Protein 6MU9 (pdb70)

Sequence (263 aa):
TKSDRREFAKKLEDDKYDANLLGVFALLDDTGTNKTVTYHPDERFAYASTHKALAVGALLQQQKSIEEDLNERIFYTRDDLVNYNPITEKKHVVDTGMTLRRELADASLRYSDNTAGNLILQQQLDGPDGFKEALEKKIGDNVTLPERRFEPDLNEEVNPGEETHHDTSTPRALAASLQKYVLGQQALPPEDKRALLTDWMKRNTTGDALLIRAGVPKSWEVADKTGAGSSYATRNDIAILWPPNGDPIVLAILSNRTEKKDDAEYNDKLIAEEAAKKQAVKTLKITR

Nearest PDB structures (foldseek):
  6mu9-assembly1_A  TM=1.004E+00  e=1.857E-54  Priestia megaterium DSM 319
  4blm-assembly2_B  TM=9.978E-01  e=1.539E-44  Bacillus licheniformis
  5ghx-assembly1_A  TM=9.945E-01  e=3.917E-44  Bacillus licheniformis
  6w34-assembly1_A  TM=9.921E-01  e=8.736E-41  Bacillus cereus ATCC 14579
  6nj1-assembly1_A-2  TM=9.882E-01  e=1.621E-39  Clostridium kluyveri DSM 555

InterPro domains:
  IPR000871 Beta-lactamase, class-A [PR00118] (52-76)
  IPR000871 Beta-lactamase, class-A [PR00118] (83-100)
  IPR000871 Beta-lactamase, class-A [PR00118] (123-148)
  IPR000871 Beta-lactamase, class-A [PR00118] (159-183)
  IPR000871 Beta-lactamase, class-A [PR00118] (185-210)
  IPR000871 Beta-lactamase, class-A [PR00118] (221-236)
  IPR000871 Beta-lactamase, class-A [PR00118] (238-253)
  IPR000871 Beta-lactamase, class-A [PTHR35333] (30-307)
  IPR012338 Beta-lactamase/transpeptidase-like [G3DSA:3.40.710.10] (32-308)
  IPR012338 Beta-lactamase/transpeptidase-like [SSF56601] (51-305)
  IPR023650 Beta-lactamase, class-A active site [PS00146] (85-100)
  IPR045155 Beta-lactamase class A, catalytic domain [PF13354] (51-304)
  IPR058139 Beta-lactamase BlaC, bacilli [NF012167] (52-306)

Organism: Priestia megaterium (strain DSM 319 / IMG 1521) (NCBI:txid592022)

Secondary structure (DSSP, 8-state):
-HHHHHHHHHHHHHT-EEEEEEEETTT--EEEESTT--EE-GGGHHHHHHHHHHHHS-TGGGGPEEP--GGG--S--TTGGGGTTT-EEHHHHHHHHHHH--HHHHHHHHHHTTHHHHHHHHHHHTT--S------TTGGG---TT--TTEE-HHHHHHHHHHHHTSSSS-HHHHHHHHHHHHT-SS-TTTHHHHS-TTSEEEEEEEEETTTEEEEEEEEE-TTS--EEEEEEEE-SSTT----HHHHHHHHHHHHHHHHHH-

CATH classification: 3.40.710.10

Radius of gyration: 17.35 Å; Cα contacts (8 Å, |Δi|>4): 587; chains: 1; bounding box: 32×45×52 Å

Solvent-accessible surface area: 11479 Å² total; per-residue (Å²): 125,155,23,51,120,52,0,35,106,19,24,118,134,32,99,18,42,0,0,0,15,1,15,4,38,46,64,106,98,63,5,44,21,68,22,90,64,80,3,7,2,0,10,0,1,2,0,0,2,0,0,0,1,0,69,98,50,53,43,135,67,0,81,86,101,19,154,13,77,146,143,49,46,46,98,110,25,38,43,0,79,150,58,18,115,71,2,2,19,0,89,74,0,0,33,2,1,0,43,68,17,0,12,0,0,2,11,10,2,2,90,52,1,116,9,10,106,15,1,66,90,7,0,84,157,28,46,7,121,49,2,50,5,86,97,78,7,53,91,1,21,82,15,57,109,80,72,63,16,0,2,0,8,0,97,10,0,1,35,0,0,48,64,0,4,52,22,160,24,5,70,136,85,28,46,58,34,0,19,56,10,0,68,114,10,67,47,0,100,47,1,0,56,63,12,12,60,214,71,40,93,9,0,0,0,5,2,42,20,29,30,2,3,25,0,0,0,0,0,0,51,20,94,159,45,71,32,3,1,1,0,0,0,2,30,72,121,115,94,114,28,146,90,70,40,142,6,0,12,53,0,0,121,24,1,30,111,20,4,144,132,78,147

Foldseek 3Di:
DVLQVVLVVLCVVFQWDKWKWKAFPVPRDIDTHQQFDKDQCFLLCLLLLLLLLQLVDPPVQQQDFDADAPVLADDFAVPPVVCNVPTDGNLRLSLCCFQPVGQSSSQVSCVSLVHQVSSVVSLVVLPQPFAAEDDGPPVSQQDPPPRRYNIGGFNRSLVSSCCQQPNDSHPPVSSVSSQVSQQNHNPDCLALVLQDDVQKGKRKGWRAGFQQKTWMWIWIGHPPGGIMTMIMIMGHDHRHDHHDRNSRSNSSNSRVVVVVVVD

B-factor: mean 9.01, std 6.74, range [2.61, 54.97]

Structure (mmCIF, N/CA/C/O backbone):
data_6MU9
#
_entry.id   6MU9
#
_cell.length_a   35.307
_cell.length_b   42.094
_cell.length_c   48.542
_cell.angle_alpha   97.730
_cell.angle_beta   105.520
_cell.angle_gamma   113.340
#
_symmetry.space_group_name_H-M   'P 1'
#
loop_
_entity.id
_entity.type
_entity.pdbx_description
1 polymer Beta-lactamase
2 non-polymer 'SULFATE ION'
3 water water
#
loop_
_atom_site.group_PDB
_atom_site.id
_atom_site.type_symbol
_atom_site.label_atom_id
_atom_site.label_alt_id
_atom_site.label_comp_id
_atom_site.label_asym_id
_atom_site.label_entity_id
_atom_site.label_seq_id
_atom_site.pdbx_PDB_ins_code
_atom_site.Cartn_x
_atom_site.Cartn_y
_atom_site.Cartn_z
_atom_site.occupancy
_atom_site.B_iso_or_equiv
_atom_site.auth_seq_id
_atom_site.auth_comp_id
_atom_site.auth_asym_id
_atom_site.auth_atom_id
_atom_site.pdbx_PDB_model_num
ATOM 1 N N . THR A 1 13 ? 8.085 -15.210 22.183 1.00 13.56 47 THR A N 1
ATOM 2 C CA . THR A 1 13 ? 7.400 -14.420 23.233 1.00 12.95 47 THR A CA 1
ATOM 3 C C . THR A 1 13 ? 5.900 -14.745 23.319 1.00 11.90 47 THR A C 1
ATOM 4 O O . THR A 1 13 ? 5.365 -15.462 22.484 1.00 12.44 47 THR A O 1
ATOM 8 N N . LYS A 1 14 ? 5.227 -14.199 24.329 1.00 12.00 48 LYS A N 1
ATOM 9 C CA . LYS A 1 14 ? 3.780 -14.373 24.443 1.00 11.60 48 LYS A CA 1
ATOM 10 C C . LYS A 1 14 ? 3.035 -13.750 23.254 1.00 8.95 48 LYS A C 1
ATOM 11 O O . LYS A 1 14 ? 2.077 -14.344 22.749 1.00 10.24 48 LYS A O 1
ATOM 17 N N . SER A 1 15 ? 3.492 -12.600 22.772 1.00 8.41 49 SER A N 1
ATOM 18 C CA . SER A 1 15 ? 2.862 -12.031 21.584 1.00 7.51 49 SER A CA 1
ATOM 19 C C . SER A 1 15 ? 3.093 -12.932 20.363 1.00 6.69 49 SER A C 1
ATOM 20 O O . SER A 1 15 ? 2.165 -13.124 19.542 1.00 6.96 49 SER A O 1
ATOM 23 N N . ASP A 1 16 ? 4.283 -13.495 20.253 1.00 7.08 50 ASP A N 1
ATOM 24 C CA . ASP A 1 16 ? 4.529 -14.409 19.169 1.00 6.84 50 ASP A CA 1
ATOM 25 C C . ASP A 1 16 ? 3.544 -15.583 19.202 1.00 7.16 50 ASP A C 1
ATOM 26 O O . ASP A 1 16 ? 3.044 -16.019 18.173 1.00 7.28 50 ASP A O 1
ATOM 31 N N . ARG A 1 17 ? 3.318 -16.132 20.386 1.00 8.07 51 ARG A N 1
ATOM 32 C CA A ARG A 1 17 ? 2.392 -17.245 20.521 0.60 8.52 51 ARG A CA 1
ATOM 33 C CA B ARG A 1 17 ? 2.375 -17.249 20.536 0.40 8.49 51 ARG A CA 1
ATOM 34 C C . ARG A 1 17 ? 0.981 -16.879 20.044 1.00 7.72 51 ARG A C 1
ATOM 35 O O . ARG A 1 17 ? 0.294 -17.690 19.423 1.00 7.71 51 ARG A O 1
ATOM 50 N N . GLU A 1 18 ? 0.557 -15.644 20.309 1.00 7.41 52 GLU A N 1
ATOM 51 C CA . GLU A 1 18 ? -0.764 -15.232 19.853 1.00 7.45 52 GLU A CA 1
ATOM 52 C C . GLU A 1 18 ? -0.839 -15.131 18.326 1.00 6.71 52 GLU A C 1
ATOM 53 O O . GLU A 1 18 ? -1.827 -15.562 17.709 1.00 7.24 52 GLU A O 1
ATOM 59 N N . PHE A 1 19 ? 0.183 -14.556 17.689 1.00 6.26 53 PHE A N 1
ATOM 60 C CA . PHE A 1 19 ? 0.194 -14.524 16.227 1.00 5.65 53 PHE A CA 1
ATOM 61 C C . PHE A 1 19 ? 0.278 -15.930 15.639 1.00 5.85 53 PHE A C 1
ATOM 62 O O . PHE A 1 19 ? -0.376 -16.219 14.631 1.00 5.86 53 PHE A O 1
ATOM 70 N N . ALA A 1 20 ? 1.060 -16.810 16.264 1.00 6.20 54 ALA A N 1
ATOM 71 C CA . ALA A 1 20 ? 1.147 -18.183 15.772 1.00 6.53 54 ALA A CA 1
ATOM 72 C C . ALA A 1 20 ? -0.205 -18.889 15.850 1.00 6.34 54 ALA A C 1
ATOM 73 O O . ALA A 1 20 ? -0.545 -19.688 14.975 1.00 6.86 54 ALA A O 1
ATOM 75 N N . LYS A 1 21 ? -0.992 -18.596 16.882 1.00 6.66 55 LYS A N 1
ATOM 76 C CA A LYS A 1 21 ? -2.332 -19.182 16.971 0.60 7.27 55 LYS A CA 1
ATOM 77 C CA B LYS A 1 21 ? -2.336 -19.168 16.982 0.40 7.38 55 LYS A CA 1
ATOM 78 C C . LYS A 1 21 ? -3.213 -18.715 15.804 1.00 6.59 55 LYS A C 1
ATOM 79 O O . LYS A 1 21 ? -4.031 -19.497 15.293 1.00 7.34 55 LYS A O 1
ATOM 90 N N . LEU A 1 22 ? -3.063 -17.466 15.369 1.00 6.13 56 LEU A N 1
ATOM 91 C CA . LEU A 1 22 ? -3.819 -16.979 14.221 1.00 6.20 56 LEU A CA 1
ATOM 92 C C . LEU A 1 22 ? -3.358 -17.667 12.938 1.00 5.83 56 LEU A C 1
ATOM 93 O O . LEU A 1 22 ? -4.178 -18.018 12.092 1.00 6.52 56 LEU A O 1
ATOM 98 N N . GLU A 1 23 ? -2.051 -17.869 12.793 1.00 5.75 57 GLU A N 1
ATOM 99 C CA . GLU A 1 23 ? -1.520 -18.619 11.657 1.00 5.86 57 GLU A CA 1
ATOM 100 C C . GLU A 1 23 ? -2.146 -20.010 11.595 1.00 6.06 57 GLU A C 1
ATOM 101 O O . GLU A 1 23 ? -2.545 -20.490 10.535 1.00 6.68 57 GLU A O 1
ATOM 107 N N . ASP A 1 24 ? -2.218 -20.678 12.739 1.00 6.76 58 ASP A N 1
ATOM 108 C CA A ASP A 1 24 ? -2.798 -22.017 12.795 0.60 7.42 58 ASP A CA 1
ATOM 109 C CA B ASP A 1 24 ? -2.795 -22.012 12.790 0.40 7.46 58 ASP A CA 1
ATOM 110 C C . ASP A 1 24 ? -4.289 -21.965 12.456 1.00 7.37 58 ASP A C 1
ATOM 111 O O . ASP A 1 24 ? -4.803 -22.785 11.668 1.00 8.99 58 ASP A O 1
ATOM 120 N N . LYS A 1 25 ? -5.000 -21.006 13.035 1.00 7.30 59 LYS A N 1
ATOM 121 C CA . LYS A 1 25 ? -6.446 -20.888 12.848 1.00 8.09 59 LYS A CA 1
ATOM 122 C C . LYS A 1 25 ? -6.815 -20.727 11.376 1.00 7.06 59 LYS A C 1
ATOM 123 O O . LYS A 1 25 ? -7.792 -21.316 10.898 1.00 8.43 59 LYS A O 1
ATOM 129 N N . TYR A 1 26 ? -6.044 -19.915 10.662 1.00 6.38 60 TYR A N 1
ATOM 130 C CA . TYR A 1 26 ? -6.336 -19.568 9.271 1.00 6.19 60 TYR A CA 1
ATOM 131 C C . TYR A 1 26 ? -5.444 -20.309 8.271 1.00 5.95 60 TYR A C 1
ATOM 132 O O . TYR A 1 26 ? -5.487 -20.039 7.067 1.00 6.59 60 TYR A O 1
ATOM 141 N N . ASP A 1 27 ? -4.659 -21.273 8.747 1.00 5.91 61 ASP A N 1
ATOM 142 C CA . ASP A 1 27 ? -3.755 -22.017 7.870 1.00 5.67 61 ASP A CA 1
ATOM 143 C C . ASP A 1 27 ? -2.946 -21.069 6.970 1.00 5.34 61 ASP A C 1
ATOM 144 O O . ASP A 1 27 ? -2.906 -21.228 5.745 1.00 5.37 61 ASP A O 1
ATOM 149 N N . ALA A 1 28 ? -2.274 -20.110 7.611 1.00 5.19 62 ALA A N 1
ATOM 150 C CA . ALA A 1 28 ? -1.618 -19.037 6.870 1.00 5.25 62 ALA A CA 1
ATOM 151 C C . ALA A 1 28 ? -0.337 -18.620 7.588 1.00 5.27 62 ALA A C 1
ATOM 152 O O . ALA A 1 28 ? -0.059 -19.039 8.696 1.00 7.25 62 ALA A O 1
ATOM 154 N N . ASN A 1 29 ? 0.401 -17.755 6.919 1.00 5.43 63 ASN A N 1
ATOM 155 C CA . ASN A 1 29 ? 1.690 -17.233 7.368 1.00 5.13 63 ASN A CA 1
ATOM 156 C C . ASN A 1 29 ? 1.551 -15.712 7.464 1.00 4.89 63 ASN A C 1
ATOM 157 O O . ASN A 1 29 ? 1.097 -15.080 6.520 1.00 5.29 63 ASN A O 1
ATOM 162 N N . LEU A 1 30 ? 1.939 -15.156 8.611 1.00 4.77 64 LEU A N 1
ATOM 163 C CA A LEU A 1 30 ? 1.745 -13.740 8.924 0.70 4.50 64 LEU A CA 1
ATOM 164 C CA B LEU A 1 30 ? 1.741 -13.759 8.926 0.30 4.62 64 LEU A CA 1
ATOM 165 C C . LEU A 1 30 ? 3.054 -12.990 9.055 1.00 3.97 64 LEU A C 1
ATOM 166 O O . LEU A 1 30 ? 4.041 -13.516 9.565 1.00 5.15 64 LEU A O 1
ATOM 175 N N . GLY A 1 31 ? 3.022 -11.716 8.650 1.00 3.80 65 GLY A N 1
ATOM 176 C CA . GLY A 1 31 ? 4.093 -10.766 8.931 1.00 3.96 65 GLY A CA 1
ATOM 177 C C . GLY A 1 31 ? 3.474 -9.508 9.488 1.00 3.74 65 GLY A C 1
ATOM 178 O O . GLY A 1 31 ? 2.552 -8.956 8.895 1.00 4.78 65 GLY A O 1
ATOM 179 N N . VAL A 1 32 ? 3.960 -9.054 10.641 1.00 3.70 66 VAL A N 1
ATOM 180 C CA . VAL A 1 32 ? 3.374 -7.902 11.344 1.00 3.66 66 VAL A CA 1
ATOM 181 C C . VAL A 1 32 ? 4.472 -6.955 11.782 1.00 3.71 66 VAL A C 1
ATOM 182 O O . VAL A 1 32 ? 5.486 -7.369 12.368 1.00 4.12 66 VAL A O 1
ATOM 186 N N . PHE A 1 33 ? 4.225 -5.668 11.571 1.00 3.50 67 PHE A N 1
ATOM 187 C CA . PHE A 1 33 ? 5.040 -4.623 12.196 1.00 3.76 67 PHE A CA 1
ATOM 188 C C . PHE A 1 33 ? 4.102 -3.503 12.614 1.00 3.62 67 PHE A C 1
ATOM 189 O O . PHE A 1 33 ? 3.379 -2.968 11.782 1.00 4.30 67 PHE A O 1
ATOM 197 N N . ALA A 1 34 ? 4.139 -3.153 13.901 1.00 4.01 68 ALA A N 1
ATOM 198 C CA . ALA A 1 34 ? 3.372 -2.014 14.414 1.00 4.67 68 ALA A CA 1
ATOM 199 C C . ALA A 1 34 ? 4.328 -1.113 15.174 1.00 4.65 68 ALA A C 1
ATOM 200 O O . ALA A 1 34 ? 5.191 -1.607 15.910 1.00 5.30 68 ALA A O 1
ATOM 202 N N . LEU A 1 35 ? 4.117 0.191 15.061 1.00 5.29 69 LEU A N 1
ATOM 203 C CA A LEU A 1 35 ? 4.948 1.197 15.726 0.60 5.76 69 LEU A CA 1
ATOM 204 C CA B LEU A 1 35 ? 4.954 1.152 15.779 0.40 5.87 69 LEU A CA 1
ATOM 205 C C . LEU A 1 35 ? 4.063 2.267 16.331 1.00 6.16 69 LEU A C 1
ATOM 206 O O . LEU A 1 35 ? 3.228 2.852 15.627 1.00 6.80 69 LEU A O 1
ATOM 215 N N . ASP A 1 36 ? 4.272 2.546 17.604 1.00 6.71 70 ASP A N 1
ATOM 216 C CA A ASP A 1 36 ? 3.697 3.702 18.249 0.60 7.68 70 ASP A CA 1
ATOM 217 C CA B ASP A 1 36 ? 3.704 3.703 18.229 0.40 7.61 70 ASP A CA 1
ATOM 218 C C . ASP A 1 36 ? 4.612 4.879 17.949 1.00 7.70 70 ASP A C 1
ATOM 219 O O . ASP A 1 36 ? 5.760 4.907 18.418 1.00 9.39 70 ASP A O 1
ATOM 228 N N . THR A 1 37 ? 4.119 5.861 17.210 1.00 7.78 71 THR A N 1
ATOM 229 C CA . THR A 1 37 ? 5.011 6.936 16.805 1.00 9.28 71 THR A CA 1
ATOM 230 C C . THR A 1 37 ? 5.335 7.917 17.896 1.00 11.10 71 THR A C 1
ATOM 231 O O . THR A 1 37 ? 6.256 8.731 17.753 1.00 15.24 71 THR A O 1
ATOM 235 N N . GLY A 1 38 ? 4.600 7.858 18.996 1.00 11.67 72 GLY A N 1
ATOM 236 C CA . GLY A 1 38 ? 4.930 8.676 20.156 1.00 14.36 72 GLY A CA 1
ATOM 237 C C . GLY A 1 38 ? 6.126 8.166 20.949 1.00 14.39 72 GLY A C 1
ATOM 238 O O . GLY A 1 38 ? 6.893 8.950 21.491 1.00 21.05 72 GLY A O 1
ATOM 239 N N . THR A 1 39 ? 6.286 6.851 21.017 1.00 13.17 73 THR A N 1
ATOM 240 C CA . THR A 1 39 ? 7.299 6.235 21.872 1.00 12.73 73 THR A CA 1
ATOM 241 C C . THR A 1 39 ? 8.371 5.436 21.145 1.00 10.77 73 THR A C 1
ATOM 242 O O . THR A 1 39 ? 9.379 5.048 21.745 1.00 12.86 73 THR A O 1
ATOM 246 N N . ASN A 1 40 ? 8.110 5.128 19.877 1.00 9.77 74 ASN A N 1
ATOM 247 C CA . ASN A 1 40 ? 8.930 4.232 19.068 1.00 9.70 74 ASN A CA 1
ATOM 248 C C . ASN A 1 40 ? 8.929 2.781 19.509 1.00 8.44 74 ASN A C 1
ATOM 249 O O . ASN A 1 40 ? 9.662 1.965 18.940 1.00 9.71 74 ASN A O 1
ATOM 254 N N . LYS A 1 41 ? 8.024 2.431 20.430 1.00 7.44 75 LYS A N 1
ATOM 255 C CA . LYS A 1 41 ? 7.834 1.037 20.784 1.00 7.02 75 LYS A CA 1
ATOM 256 C C . LYS A 1 41 ? 7.104 0.305 19.651 1.00 6.07 75 LYS A C 1
ATOM 257 O O . LYS A 1 41 ? 6.309 0.891 18.913 1.00 6.72 75 LYS A O 1
ATOM 263 N N . THR A 1 42 ? 7.376 -0.989 19.541 1.00 5.78 76 THR A N 1
ATOM 264 C CA . THR A 1 42 ? 6.881 -1.777 18.428 1.00 5.55 76 THR A CA 1
ATOM 265 C C . THR A 1 42 ? 6.217 -3.069 18.883 1.00 5.05 76 THR A C 1
ATOM 266 O O . THR A 1 42 ? 6.374 -3.515 20.035 1.00 5.53 76 THR A O 1
ATOM 270 N N . VAL A 1 43 ? 5.537 -3.703 17.931 1.00 4.79 77 VAL A N 1
ATOM 271 C CA . VAL A 1 43 ? 5.163 -5.114 17.979 1.00 4.93 77 VAL A CA 1
ATOM 272 C C . VAL A 1 43 ? 5.642 -5.709 16.660 1.00 4.77 77 VAL A C 1
ATOM 273 O O . VAL A 1 43 ? 5.373 -5.119 15.602 1.00 5.54 77 VAL A O 1
ATOM 277 N N . THR A 1 44 ? 6.318 -6.863 16.712 1.00 4.77 78 THR A N 1
ATOM 278 C CA . THR A 1 44 ? 6.801 -7.478 15.481 1.00 4.81 78 THR A CA 1
ATOM 279 C C . THR A 1 44 ? 6.463 -8.948 15.453 1.00 4.87 78 THR A C 1
ATOM 280 O O . THR A 1 44 ? 6.394 -9.611 16.500 1.00 5.46 78 THR A O 1
ATOM 284 N N . TYR A 1 45 ? 6.321 -9.474 14.241 1.00 4.46 79 TYR A N 1
ATOM 285 C CA . TYR A 1 45 ? 6.147 -10.916 14.030 1.00 4.50 79 TYR A CA 1
ATOM 286 C C . TYR A 1 45 ? 6.600 -11.177 12.599 1.00 4.25 79 TYR A C 1
ATOM 287 O O . TYR A 1 45 ? 5.993 -10.654 11.660 1.00 4.39 79 TYR A O 1
ATOM 296 N N . HIS A 1 46 ? 7.689 -11.914 12.429 1.00 4.49 80 HIS A N 1
ATOM 297 C CA . HIS A 1 46 ? 8.304 -12.050 11.096 1.00 4.58 80 HIS A CA 1
ATOM 298 C C . HIS A 1 46 ? 8.478 -10.688 10.396 1.00 4.45 80 HIS A C 1
ATOM 299 O O . HIS A 1 46 ? 8.167 -10.534 9.221 1.00 4.58 80 HIS A O 1
ATOM 306 N N . PRO A 1 47 ? 9.010 -9.687 11.112 1.00 4.40 81 PRO A N 1
ATOM 307 C CA . PRO A 1 47 ? 9.000 -8.317 10.556 1.00 4.32 81 PRO A CA 1
ATOM 308 C C . PRO A 1 47 ? 9.931 -8.089 9.375 1.00 4.15 81 PRO A C 1
ATOM 309 O O . PRO A 1 47 ? 9.757 -7.106 8.651 1.00 4.30 81 PRO A O 1
ATOM 313 N N . ASP A 1 48 ? 10.940 -8.957 9.229 1.00 4.43 82 ASP A N 1
ATOM 314 C CA . ASP A 1 48 ? 11.938 -8.817 8.166 1.00 4.68 82 ASP A CA 1
ATOM 315 C C . ASP A 1 48 ? 11.829 -9.917 7.128 1.00 4.63 82 ASP A C 1
ATOM 316 O O . ASP A 1 48 ? 12.708 -10.083 6.297 1.00 5.79 82 ASP A O 1
ATOM 321 N N . GLU A 1 49 ? 10.710 -10.646 7.153 1.00 4.31 83 GLU A N 1
ATOM 322 C CA . GLU A 1 49 ? 10.425 -11.642 6.134 1.00 4.32 83 GLU A CA 1
ATOM 323 C C . GLU A 1 49 ? 9.796 -10.955 4.918 1.00 3.92 83 GLU A C 1
ATOM 324 O O . GLU A 1 49 ? 8.918 -10.105 5.059 1.00 4.25 83 GLU A O 1
ATOM 330 N N . ARG A 1 50 ? 10.249 -11.361 3.726 1.00 3.89 84 ARG A N 1
ATOM 331 C CA . ARG A 1 50 ? 9.685 -10.812 2.500 1.00 3.89 84 ARG A CA 1
ATOM 332 C C . ARG A 1 50 ? 8.349 -11.472 2.139 1.00 3.70 84 ARG A C 1
ATOM 333 O O . ARG A 1 50 ? 8.198 -12.691 2.238 1.00 4.34 84 ARG A O 1
ATOM 341 N N . PHE A 1 51 ? 7.442 -10.632 1.672 1.00 3.29 85 PHE A N 1
ATOM 342 C CA . PHE A 1 51 ? 6.148 -11.012 1.120 1.00 3.39 85 PHE A CA 1
ATOM 343 C C . PHE A 1 51 ? 5.973 -10.246 -0.192 1.00 3.24 85 PHE A C 1
ATOM 344 O O . PHE A 1 51 ? 6.503 -9.144 -0.344 1.00 3.47 85 PHE A O 1
ATOM 352 N N . ALA A 1 52 ? 5.194 -10.805 -1.116 1.00 3.29 86 ALA A N 1
ATOM 353 C CA . ALA A 1 52 ? 4.731 -10.005 -2.249 1.00 3.35 86 ALA A CA 1
ATOM 354 C C . ALA A 1 52 ? 3.947 -8.817 -1.707 1.00 3.20 86 ALA A C 1
ATOM 355 O O . ALA A 1 52 ? 3.028 -8.991 -0.914 1.00 3.79 86 ALA A O 1
ATOM 357 N N . TYR A 1 53 ? 4.303 -7.591 -2.138 1.00 3.31 87 TYR A N 1
ATOM 358 C CA . TYR A 1 53 ? 3.588 -6.446 -1.611 1.00 3.38 87 TYR A CA 1
ATOM 359 C C . TYR A 1 53 ? 2.217 -6.250 -2.261 1.00 3.00 87 TYR A C 1
ATOM 360 O O . TYR A 1 53 ? 1.328 -5.617 -1.660 1.00 3.26 87 TYR A O 1
ATOM 369 N N . ALA A 1 54 ? 2.023 -6.785 -3.459 1.00 3.18 88 ALA A N 1
ATOM 370 C CA . ALA A 1 54 ? 0.768 -6.630 -4.168 1.00 3.22 88 ALA A CA 1
ATOM 371 C C . ALA A 1 54 ? 0.391 -5.150 -4.219 1.00 3.07 88 ALA A C 1
ATOM 372 O O . ALA A 1 54 ? 1.270 -4.294 -4.344 1.00 3.58 88 ALA A O 1
ATOM 374 N N . SER A 1 55 ? -0.895 -4.806 -4.095 1.00 2.99 89 SER A N 1
ATOM 375 C CA . SER A 1 55 ? -1.289 -3.421 -4.284 1.00 3.03 89 SER A CA 1
ATOM 376 C C . SER A 1 55 ? -0.923 -2.496 -3.131 1.00 2.90 89 SER A C 1
ATOM 377 O O . SER A 1 55 ? -1.150 -1.289 -3.262 1.00 3.26 89 SER A O 1
ATOM 380 N N . THR A 1 56 ? -0.322 -2.988 -2.043 1.00 3.01 90 THR A N 1
ATOM 381 C CA . THR A 1 56 ? 0.106 -2.043 -1.018 1.00 3.13 90 THR A CA 1
ATOM 382 C C . THR A 1 56 ? 1.097 -1.029 -1.571 1.00 2.97 90 THR A C 1
ATOM 383 O O . THR A 1 56 ? 1.173 0.098 -1.093 1.00 3.51 90 THR A O 1
ATOM 387 N N . HIS A 1 57 ? 1.868 -1.429 -2.595 1.00 2.97 91 HIS A N 1
ATOM 388 C CA . HIS A 1 57 ? 2.833 -0.506 -3.160 1.00 3.14 91 HIS A CA 1
ATOM 389 C C . HIS A 1 57 ? 2.165 0.728 -3.740 1.00 2.91 91 HIS A C 1
ATOM 390 O O . HIS A 1 57 ? 2.841 1.755 -3.902 1.00 3.22 91 HIS A O 1
ATOM 397 N N . LYS A 1 58 ? 0.881 0.653 -4.102 1.00 2.71 92 LYS A N 1
ATOM 398 C CA . LYS A 1 58 ? 0.249 1.765 -4.768 1.00 2.82 92 LYS A CA 1
ATOM 399 C C . LYS A 1 58 ? 0.306 3.033 -3.910 1.00 2.85 92 LYS A C 1
ATOM 400 O O . LYS A 1 58 ? 0.399 4.138 -4.446 1.00 3.19 92 LYS A O 1
ATOM 406 N N . ALA A 1 59 ? 0.215 2.885 -2.584 1.00 2.91 93 ALA A N 1
ATOM 407 C CA . ALA A 1 59 ? 0.299 4.031 -1.675 1.00 3.21 93 ALA A CA 1
ATOM 408 C C . ALA A 1 59 ? 1.661 4.702 -1.760 1.00 2.84 93 ALA A C 1
ATOM 409 O O . ALA A 1 59 ? 1.763 5.926 -1.789 1.00 3.36 93 ALA A O 1
ATOM 411 N N . LEU A 1 60 ? 2.716 3.880 -1.771 1.00 2.95 94 LEU A N 1
ATOM 412 C CA . LEU A 1 60 ? 4.070 4.410 -1.875 1.00 3.10 94 LEU A CA 1
ATOM 413 C C . LEU A 1 60 ? 4.317 5.048 -3.250 1.00 3.01 94 LEU A C 1
ATOM 414 O O . LEU A 1 60 ? 5.022 6.050 -3.343 1.00 3.51 94 LEU A O 1
ATOM 419 N N . ALA A 1 61 ? 3.739 4.465 -4.296 1.00 2.82 95 ALA A N 1
ATOM 420 C CA . ALA A 1 61 ? 3.898 5.023 -5.641 1.00 2.96 95 ALA A CA 1
A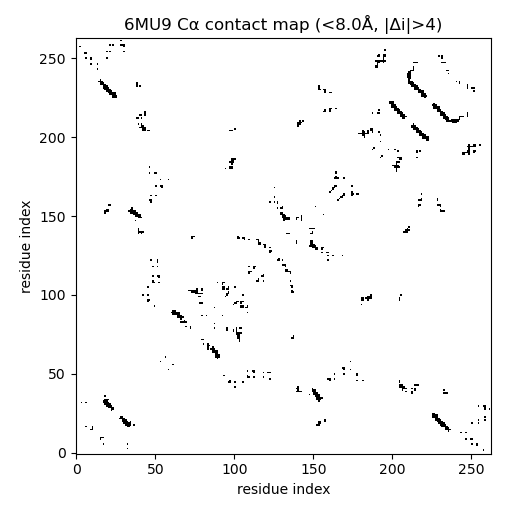TOM 421 C C . ALA A 1 61 ? 3.199 6.371 -5.757 1.00 2.83 95 ALA A C 1
ATOM 422 O O . ALA A 1 61 ? 3.730 7.277 -6.413 1.00 3.37 95 ALA A O 1
ATOM 424 N N . VAL A 1 62 ? 2.031 6.550 -5.134 1.00 2.91 96 VAL A N 1
ATOM 425 C CA . VAL A 1 62 ? 1.426 7.877 -5.112 1.00 3.04 96 VAL A CA 1
ATOM 426 C C . VAL A 1 62 ? 2.274 8.839 -4.279 1.00 3.12 96 VAL A C 1
ATOM 427 O O . VAL A 1 62 ? 2.434 10.007 -4.672 1.00 3.77 96 VAL A O 1
ATOM 431 N N . GLY A 1 63 ? 2.840 8.384 -3.167 1.00 3.26 97 GLY A N 1
ATOM 432 C CA . GLY A 1 63 ? 3.782 9.246 -2.445 1.00 3.52 97 GLY A CA 1
ATOM 433 C C . GLY A 1 63 ? 4.905 9.738 -3.351 1.00 3.47 97 GLY A C 1
ATOM 434 O O . GLY A 1 63 ? 5.235 10.924 -3.369 1.00 3.96 97 GLY A O 1
ATOM 435 N N . ALA A 1 64 ? 5.506 8.813 -4.109 1.00 3.54 98 ALA A N 1
ATOM 436 C CA . ALA A 1 64 ? 6.582 9.174 -5.028 1.00 3.95 98 ALA A CA 1
ATOM 437 C C . ALA A 1 64 ? 6.098 10.105 -6.137 1.00 3.80 98 ALA A C 1
ATOM 438 O O . ALA A 1 64 ? 6.800 11.041 -6.522 1.00 4.74 98 ALA A O 1
ATOM 440 N N . LEU A 1 65 ? 4.884 9.873 -6.653 1.00 3.87 99 LEU A N 1
ATOM 441 C CA . LEU A 1 65 ? 4.324 10.761 -7.668 1.00 4.33 99 LEU A CA 1
ATOM 442 C C . LEU A 1 65 ? 4.185 12.180 -7.112 1.00 4.51 99 LEU A C 1
ATOM 443 O O . LEU A 1 65 ? 4.506 13.162 -7.783 1.00 5.09 99 LEU A O 1
ATOM 448 N N . LEU A 1 66 ? 3.668 12.274 -5.880 1.00 4.33 100 LEU A N 1
ATOM 449 C CA . LEU A 1 66 ? 3.508 13.569 -5.239 1.00 4.62 100 LEU A CA 1
ATOM 450 C C . LEU A 1 66 ? 4.872 14.248 -5.023 1.00 5.07 100 LEU A C 1
ATOM 451 O O . LEU A 1 66 ? 4.957 15.469 -5.100 1.00 6.56 100 LEU A O 1
ATOM 456 N N . GLN A 1 67 ? 5.938 13.488 -4.791 1.00 5.02 101 GLN A N 1
ATOM 457 C CA . GLN A 1 67 ? 7.259 14.113 -4.690 1.00 5.62 101 GLN A CA 1
ATOM 458 C C . GLN A 1 67 ? 7.681 14.729 -6.030 1.00 6.74 101 GLN A C 1
ATOM 459 O O . GLN A 1 67 ? 8.416 15.707 -6.044 1.00 10.51 101 GLN A O 1
ATOM 465 N N . GLN A 1 68 ? 7.212 14.149 -7.133 1.00 6.30 102 GLN A N 1
ATOM 466 C CA A GLN A 1 68 ? 7.660 14.574 -8.438 0.60 8.13 102 GLN A CA 1
ATOM 467 C CA B GLN A 1 68 ? 7.589 14.537 -8.494 0.40 7.95 102 GLN A CA 1
ATOM 468 C C . GLN A 1 68 ? 6.756 15.659 -9.088 1.00 7.50 102 GLN A C 1
ATOM 469 O O . GLN A 1 68 ? 7.226 16.331 -10.013 1.00 12.20 102 GLN A O 1
ATOM 480 N N . LYS A 1 69 ? 5.523 15.852 -8.608 1.00 6.74 103 LYS A N 1
ATOM 481 C CA . LYS A 1 69 ? 4.549 16.739 -9.232 1.00 7.33 103 LYS A CA 1
ATOM 482 C C . LYS A 1 69 ? 4.036 17.760 -8.246 1.00 7.60 103 LYS A C 1
ATOM 483 O O . LYS A 1 69 ? 3.744 17.420 -7.112 1.00 8.62 103 LYS A O 1
ATOM 489 N N . SER A 1 70 ? 3.859 19.007 -8.681 1.00 8.86 104 SER A N 1
ATOM 490 C CA . SER A 1 70 ? 3.088 19.962 -7.873 1.00 9.44 104 SER A CA 1
ATOM 491 C C . SER A 1 70 ? 1.624 19.520 -7.810 1.00 7.43 104 SER A C 1
ATOM 492 O O . SER A 1 70 ? 1.156 18.741 -8.654 1.00 7.47 104 SER A O 1
ATOM 495 N N . ILE A 1 71 ? 0.881 20.056 -6.850 1.00 9.17 105 ILE A N 1
ATOM 496 C CA . ILE A 1 71 ? -0.555 19.748 -6.801 1.00 9.27 105 ILE A CA 1
ATOM 497 C C . ILE A 1 71 ? -1.272 20.229 -8.063 1.00 9.64 105 ILE A C 1
ATOM 498 O O . ILE A 1 71 ? -2.091 19.504 -8.636 1.00 9.13 105 ILE A O 1
ATOM 503 N N . GLU A 1 72 ? -0.937 21.414 -8.547 1.00 11.53 106 GLU A N 1
ATOM 504 C CA A GLU A 1 72 ? -1.579 21.872 -9.771 0.60 12.31 106 GLU A CA 1
ATOM 505 C CA B GLU A 1 72 ? -1.482 21.913 -9.818 0.40 11.90 106 GLU A CA 1
ATOM 506 C C . GLU A 1 72 ? -1.208 20.968 -10.980 1.00 10.12 106 GLU A C 1
ATOM 507 O O . GLU A 1 72 ? -2.042 20.750 -11.851 1.00 11.57 106 GLU A O 1
ATOM 518 N N . ASP A 1 73 ? -0.007 20.393 -10.993 1.00 9.43 107 ASP A N 1
ATOM 519 C CA . ASP A 1 73 ? 0.429 19.455 -12.047 1.00 9.72 107 ASP A CA 1
ATOM 520 C C . ASP A 1 73 ? -0.426 18.197 -12.068 1.00 7.15 107 ASP A C 1
ATOM 521 O O . ASP A 1 73 ? -0.451 17.484 -13.074 1.00 7.71 107 ASP A O 1
ATOM 526 N N . LEU A 1 74 ? -1.116 17.889 -10.965 1.00 6.43 108 LEU A N 1
ATOM 527 C CA . LEU A 1 74 ? -2.001 16.740 -10.930 1.00 6.55 108 LEU A CA 1
ATOM 528 C C . LEU A 1 74 ? -3.212 16.907 -11.855 1.00 6.49 108 LEU A C 1
ATOM 529 O O . LEU A 1 74 ? -3.890 15.930 -12.134 1.00 7.52 108 LEU A O 1
ATOM 534 N N . ASN A 1 75 ? -3.473 18.125 -12.331 1.00 6.65 109 ASN A N 1
ATOM 535 C CA . ASN A 1 75 ? -4.531 18.348 -13.319 1.00 6.93 109 ASN A CA 1
ATOM 536 C C . ASN A 1 75 ? -4.193 17.852 -14.711 1.00 6.20 109 ASN A C 1
ATOM 537 O O . ASN A 1 75 ? -5.067 17.846 -15.568 1.00 7.15 109 ASN A O 1
ATOM 542 N N . GLU A 1 76 ? -2.958 17.432 -14.961 1.00 5.95 110 GLU A N 1
ATOM 543 C CA . GLU A 1 76 ? -2.600 16.952 -16.301 1.00 5.83 110 GLU A CA 1
ATOM 544 C C . GLU A 1 76 ? -3.489 15.776 -16.669 1.00 5.37 110 GLU A C 1
ATOM 545 O O . GLU A 1 76 ? -3.556 14.785 -15.921 1.00 5.62 110 GLU A O 1
ATOM 551 N N . ARG A 1 77 ? -4.110 15.851 -17.844 1.00 5.92 111 ARG A N 1
ATOM 552 C CA . ARG A 1 77 ? -4.938 14.756 -18.343 1.00 5.47 111 ARG A CA 1
ATOM 553 C C . ARG A 1 77 ? -4.056 13.762 -19.068 1.00 5.50 111 ARG A C 1
ATOM 554 O O . ARG A 1 77 ? -3.327 14.127 -20.006 1.00 6.76 111 ARG A O 1
ATOM 562 N N . ILE A 1 78 ? -4.126 12.507 -18.623 1.00 5.18 112 ILE A N 1
ATOM 563 C CA . ILE A 1 78 ? -3.384 11.396 -19.196 1.00 5.40 112 ILE A CA 1
ATOM 564 C C . ILE A 1 78 ? -4.297 10.636 -20.145 1.00 5.34 112 ILE A C 1
ATOM 565 O O . ILE A 1 78 ? -5.407 10.237 -19.775 1.00 6.07 112 ILE A O 1
ATOM 570 N N . PHE A 1 79 ? -3.812 10.448 -21.362 1.00 5.62 113 PHE A N 1
ATOM 571 C CA . PHE A 1 79 ? -4.527 9.707 -22.378 1.00 6.57 113 PHE A CA 1
ATOM 572 C C . PHE A 1 79 ? -3.926 8.302 -22.466 1.00 6.73 113 PHE A C 1
ATOM 573 O O . PHE A 1 79 ? -2.701 8.118 -22.444 1.00 9.33 113 PHE A O 1
ATOM 581 N N . TYR A 1 80 ? -4.802 7.313 -22.558 1.00 6.76 114 TYR A N 1
ATOM 582 C CA . TYR A 1 80 ? -4.396 5.919 -22.602 1.00 6.65 114 TYR A CA 1
ATOM 583 C C . TYR A 1 80 ? -5.407 5.194 -23.478 1.00 7.19 114 TYR A C 1
ATOM 584 O O . TYR A 1 80 ? -6.441 5.771 -23.860 1.00 9.04 114 TYR A O 1
ATOM 593 N N . THR A 1 81 ? -5.111 3.954 -23.800 1.00 7.48 115 THR A N 1
ATOM 594 C CA . THR A 1 81 ? -5.943 3.217 -24.733 1.00 7.69 115 THR A CA 1
ATOM 595 C C . THR A 1 81 ? -6.389 1.906 -24.118 1.00 7.53 115 THR A C 1
ATOM 596 O O . THR A 1 81 ? -5.931 1.485 -23.039 1.00 7.61 115 THR A O 1
ATOM 600 N N . ARG A 1 82 ? -7.258 1.222 -24.850 1.00 7.71 116 ARG A N 1
ATOM 601 C CA . ARG A 1 82 ? -7.675 -0.108 -24.456 1.00 7.77 116 ARG A CA 1
ATOM 602 C C . ARG A 1 82 ? -6.499 -1.072 -24.338 1.00 8.13 116 ARG A C 1
ATOM 603 O O . ARG A 1 82 ? -6.562 -2.006 -23.552 1.00 8.83 116 ARG A O 1
ATOM 611 N N . ASP A 1 83 ? -5.423 -0.843 -25.083 1.00 9.44 117 ASP A N 1
ATOM 612 C CA . ASP A 1 83 ? -4.247 -1.689 -24.965 1.00 11.09 117 ASP A CA 1
ATOM 613 C C . ASP A 1 83 ? -3.543 -1.534 -23.620 1.00 9.03 117 ASP A C 1
ATOM 614 O O . ASP A 1 83 ? -2.762 -2.398 -23.255 1.00 10.87 117 ASP A O 1
ATOM 619 N N . ASP A 1 84 ? -3.795 -0.435 -22.913 1.00 8.45 118 ASP A N 1
ATOM 620 C CA . ASP A 1 84 ? -3.248 -0.223 -21.560 1.00 8.72 118 ASP A CA 1
ATOM 621 C C . ASP A 1 84 ? -4.052 -0.904 -20.472 1.00 7.90 118 ASP A C 1
ATOM 622 O O . ASP A 1 84 ? -3.575 -1.051 -19.340 1.00 8.31 118 ASP A O 1
ATOM 627 N N . LEU A 1 85 ? -5.297 -1.277 -20.771 1.00 7.64 119 LEU A N 1
ATOM 628 C CA . LEU A 1 85 ? -6.122 -1.924 -19.768 1.00 7.21 119 LEU A CA 1
ATOM 629 C C . LEU A 1 85 ? -5.542 -3.287 -19.408 1.00 7.70 119 LEU A C 1
ATOM 630 O O . LEU A 1 85 ? -5.141 -4.059 -20.283 1.00 9.73 119 LEU A O 1
ATOM 635 N N . VAL A 1 86 ? -5.512 -3.568 -18.107 1.00 7.43 120 VAL A N 1
ATOM 636 C CA . VAL A 1 86 ? -5.050 -4.840 -17.600 1.00 7.19 120 VAL A CA 1
ATOM 637 C C . VAL A 1 86 ? -6.235 -5.599 -16.997 1.00 7.52 120 VAL A C 1
ATOM 638 O O . VAL A 1 86 ? -7.302 -5.661 -17.636 1.00 8.76 120 VAL A O 1
ATOM 642 N N . ASN A 1 87 ? -6.075 -6.214 -15.836 1.00 7.59 121 ASN A N 1
ATOM 643 C CA . ASN A 1 87 ? -7.022 -7.210 -15.371 1.00 8.01 121 ASN A CA 1
ATOM 644 C C . ASN A 1 87 ? -8.055 -6.690 -14.385 1.00 7.93 121 ASN A C 1
ATOM 645 O O . ASN A 1 87 ? -8.947 -7.448 -14.002 1.00 11.35 121 ASN A O 1
ATOM 650 N N . TYR A 1 88 ? -7.931 -5.453 -13.913 1.00 6.05 122 TYR A N 1
ATOM 651 C CA . TYR A 1 88 ? -8.884 -4.939 -12.923 1.00 5.44 122 TYR A CA 1
ATOM 652 C C . TYR A 1 88 ? -8.890 -3.427 -13.062 1.00 4.99 122 TYR A C 1
ATOM 653 O O . TYR A 1 88 ? -7.994 -2.738 -12.590 1.00 5.61 122 TYR A O 1
ATOM 662 N N . ASN A 1 89 ? -9.904 -2.930 -13.759 1.00 4.79 123 ASN A N 1
ATOM 663 C CA . ASN A 1 89 ? -9.929 -1.565 -14.277 1.00 4.99 123 ASN A CA 1
ATOM 664 C C . ASN A 1 89 ? -11.244 -0.859 -13.936 1.00 4.93 123 ASN A C 1
ATOM 665 O O . ASN A 1 89 ? -11.889 -0.280 -14.813 1.00 5.53 123 ASN A O 1
ATOM 670 N N . PRO A 1 90 ? -11.686 -0.917 -12.666 1.00 5.31 124 PRO A N 1
ATOM 671 C CA . PRO A 1 90 ? -13.044 -0.459 -12.359 1.00 6.12 124 PRO A CA 1
ATOM 672 C C . PRO A 1 90 ? -13.307 0.996 -12.722 1.00 5.75 124 PRO A C 1
ATOM 673 O O . PRO A 1 90 ? -14.440 1.347 -13.075 1.00 7.21 124 PRO A O 1
ATOM 677 N N . ILE A 1 91 ? -12.307 1.857 -12.547 1.00 4.94 125 ILE A N 1
ATOM 678 C CA . ILE A 1 91 ? -12.443 3.265 -12.882 1.00 5.11 125 ILE A CA 1
ATOM 679 C C . ILE A 1 91 ? -11.912 3.543 -14.287 1.00 4.95 125 ILE A C 1
ATOM 680 O O . ILE A 1 91 ? -12.551 4.223 -15.083 1.00 6.28 125 ILE A O 1
ATOM 685 N N . THR A 1 92 ? -10.736 3.004 -14.599 1.00 4.63 126 THR A N 1
ATOM 686 C CA . THR A 1 92 ? -10.106 3.312 -15.854 1.00 4.96 126 THR A CA 1
ATOM 687 C C . THR A 1 92 ? -10.874 2.792 -17.065 1.00 5.30 126 THR A C 1
ATOM 688 O O . THR A 1 92 ? -10.798 3.428 -18.133 1.00 6.20 126 THR A O 1
ATOM 692 N N . GLU A 1 93 ? -11.619 1.692 -16.961 1.00 5.34 127 GLU A N 1
ATOM 693 C CA . GLU A 1 93 ? -12.363 1.248 -18.164 1.00 6.22 127 GLU A CA 1
ATOM 694 C C . GLU A 1 93 ? -13.341 2.311 -18.621 1.00 6.97 127 GLU A C 1
ATOM 695 O O . GLU A 1 93 ? -13.558 2.509 -19.833 1.00 9.47 127 GLU A O 1
ATOM 701 N N . LYS A 1 94 ? -13.930 3.014 -17.645 1.00 6.76 128 LYS A N 1
ATOM 702 C CA A LYS A 1 94 ? -14.950 4.014 -17.940 0.60 7.52 128 LYS A CA 1
ATOM 703 C CA B LYS A 1 94 ? -14.948 4.031 -17.929 0.40 7.46 128 LYS A CA 1
ATOM 704 C C . LYS A 1 94 ? -14.384 5.288 -18.576 1.00 6.55 128 LYS A C 1
ATOM 705 O O . LYS A 1 94 ? -15.130 6.098 -19.105 1.00 7.78 128 LYS A O 1
ATOM 716 N N . HIS A 1 95 ? -13.064 5.458 -18.531 1.00 6.80 129 HIS A N 1
ATOM 717 C CA . HIS A 1 95 ? -12.386 6.695 -18.999 1.00 6.83 129 HIS A CA 1
ATOM 718 C C . HIS A 1 95 ? -11.378 6.503 -20.113 1.00 6.78 129 HIS A C 1
ATOM 719 O O . HIS A 1 95 ? -10.668 7.443 -20.455 1.00 7.18 129 HIS A O 1
ATOM 726 N N . VAL A 1 96 ? -11.365 5.363 -20.773 1.00 6.97 130 VAL A N 1
ATOM 727 C CA A VAL A 1 96 ? -10.405 5.165 -21.816 0.70 7.29 130 VAL A CA 1
ATOM 728 C CA B VAL A 1 96 ? -10.413 5.137 -21.870 0.30 7.55 130 VAL A CA 1
ATOM 729 C C . VAL A 1 96 ? -10.644 6.149 -22.971 1.00 6.53 130 VAL A C 1
ATOM 730 O O . VAL A 1 96 ? -9.707 6.518 -23.636 1.00 8.01 130 VAL A O 1
ATOM 737 N N . ASP A 1 97 ? -11.911 6.550 -23.189 1.00 5.99 131 ASP A N 1
ATOM 738 C CA . ASP A 1 97 ? -12.243 7.460 -24.269 1.00 5.87 131 ASP A CA 1
ATOM 739 C C . ASP A 1 97 ? -12.242 8.923 -23.830 1.00 5.38 131 ASP A C 1
ATOM 740 O O . ASP A 1 97 ? -12.556 9.817 -24.631 1.00 6.77 131 ASP A O 1
ATOM 745 N N . THR A 1 98 ? -11.878 9.208 -22.577 1.00 5.66 132 THR A N 1
ATOM 746 C CA . THR A 1 98 ? -11.851 10.559 -22.048 1.00 5.94 132 THR A CA 1
ATOM 747 C C . THR A 1 98 ? -10.508 10.976 -21.484 1.00 5.44 132 THR A C 1
ATOM 748 O O . THR A 1 98 ? -10.299 12.164 -21.249 1.00 6.54 132 THR A O 1
ATOM 752 N N . GLY A 1 99 ? -9.640 10.021 -21.174 1.00 5.47 133 GLY A N 1
ATOM 753 C CA . GLY A 1 99 ? -8.466 10.298 -20.354 1.00 5.73 133 GLY A CA 1
ATOM 754 C C . GLY A 1 99 ? -8.854 10.439 -18.890 1.00 5.29 133 GLY A C 1
ATOM 755 O O . GLY A 1 99 ? -10.033 10.492 -18.544 1.00 5.68 133 GLY A O 1
ATOM 756 N N . MET A 1 100 ? -7.843 10.522 -18.034 1.00 5.14 134 MET A N 1
ATOM 757 C CA . MET A 1 100 ? -8.028 10.807 -16.606 1.00 4.78 134 MET A CA 1
ATOM 758 C C . MET A 1 100 ? -6.907 11.713 -16.163 1.00 4.68 134 MET A C 1
ATOM 759 O O . MET A 1 100 ? -5.773 11.550 -16.614 1.00 5.23 134 MET A O 1
ATOM 764 N N . THR A 1 101 ? -7.202 12.643 -15.263 1.00 4.61 135 THR A N 1
ATOM 765 C CA . THR A 1 101 ? -6.123 13.445 -14.718 1.00 4.88 135 THR A CA 1
ATOM 766 C C . THR A 1 101 ? -5.268 12.607 -13.770 1.00 4.36 135 THR A C 1
ATOM 767 O O . THR A 1 101 ? -5.687 11.563 -13.259 1.00 4.32 135 THR A O 1
ATOM 771 N N . LEU A 1 102 ? -4.050 13.089 -13.497 1.00 4.63 136 LEU A N 1
ATOM 772 C CA . LEU A 1 102 ? -3.218 12.406 -12.519 1.00 4.50 136 LEU A CA 1
ATOM 773 C C . LEU A 1 102 ? -3.903 12.333 -11.157 1.00 4.21 136 LEU A C 1
ATOM 774 O O . LEU A 1 102 ? -3.802 11.317 -10.464 1.00 4.37 136 LEU A O 1
ATOM 779 N N . ARG A 1 103 ? -4.617 13.389 -10.757 1.00 4.68 137 ARG A N 1
ATOM 780 C CA A ARG A 1 103 ? -5.371 13.354 -9.509 0.60 4.71 137 ARG A CA 1
ATOM 781 C CA B ARG A 1 103 ? -5.371 13.359 -9.512 0.40 4.77 137 ARG A CA 1
ATOM 782 C C . ARG A 1 103 ? -6.391 12.217 -9.524 1.00 4.24 137 ARG A C 1
ATOM 783 O O . ARG A 1 103 ? -6.522 11.443 -8.558 1.00 4.50 137 ARG A O 1
ATOM 798 N N . GLU A 1 104 ? -7.137 12.122 -10.628 1.00 4.40 138 GLU A N 1
ATOM 799 C CA . GLU A 1 104 ? -8.125 11.064 -10.770 1.00 4.38 138 GLU A CA 1
ATOM 800 C C . GLU A 1 104 ? -7.487 9.685 -10.751 1.00 3.82 138 GLU A C 1
ATOM 801 O O . GLU A 1 104 ? -8.066 8.725 -10.226 1.00 4.13 138 GLU A O 1
ATOM 807 N N . LEU A 1 105 ? -6.315 9.542 -11.376 1.00 3.47 139 LEU A N 1
ATOM 808 C CA . LEU A 1 105 ? -5.616 8.260 -11.375 1.00 3.73 139 LEU A CA 1
ATOM 809 C C . LEU A 1 105 ? -5.163 7.885 -9.954 1.00 3.25 139 LEU A C 1
ATOM 810 O O . LEU A 1 105 ? -5.256 6.718 -9.577 1.00 3.37 139 LEU A O 1
ATOM 815 N N . ALA A 1 106 ? -4.625 8.848 -9.206 1.00 3.40 140 ALA A N 1
ATOM 816 C CA . ALA A 1 106 ? -4.240 8.571 -7.821 1.00 3.59 140 ALA A CA 1
ATOM 817 C C . ALA A 1 106 ? -5.457 8.132 -7.001 1.00 3.25 140 ALA A C 1
ATOM 818 O O . ALA A 1 106 ? -5.376 7.178 -6.224 1.00 3.69 140 ALA A O 1
ATOM 820 N N . ASP A 1 107 ? -6.578 8.819 -7.177 1.00 3.79 141 ASP A N 1
ATOM 821 C CA . ASP A 1 107 ? -7.820 8.453 -6.472 1.00 4.10 141 ASP A CA 1
ATOM 822 C C . ASP A 1 107 ? -8.193 7.005 -6.806 1.00 3.81 141 ASP A C 1
ATOM 823 O O . ASP A 1 107 ? -8.485 6.202 -5.929 1.00 4.35 141 ASP A O 1
ATOM 828 N N . ALA A 1 108 ? -8.194 6.667 -8.094 1.00 3.65 142 ALA A N 1
ATOM 829 C CA . ALA A 1 108 ? -8.587 5.335 -8.524 1.00 3.73 142 ALA A CA 1
ATOM 830 C C . ALA A 1 108 ? -7.632 4.264 -8.006 1.00 3.26 142 ALA A C 1
ATOM 831 O O . ALA A 1 108 ? -8.053 3.180 -7.580 1.00 3.67 142 ALA A O 1
ATOM 833 N N . SER A 1 109 ? -6.335 4.539 -8.095 1.00 3.14 143 SER A N 1
ATOM 834 C CA . SER A 1 109 ? -5.330 3.596 -7.617 1.00 3.08 143 SER A CA 1
ATOM 835 C C . SER A 1 109 ? -5.515 3.338 -6.122 1.00 3.10 143 SER A C 1
ATOM 836 O O . SER A 1 109 ? -5.563 2.182 -5.672 1.00 3.35 143 SER A O 1
ATOM 839 N N . LEU A 1 110 ? -5.584 4.411 -5.339 1.00 3.35 144 LEU A N 1
ATOM 840 C CA . LEU A 1 110 ? -5.605 4.248 -3.895 1.00 3.43 144 LEU A CA 1
ATOM 841 C C . LEU A 1 110 ? -6.947 3.782 -3.347 1.00 3.60 144 LEU A C 1
ATOM 842 O O . LEU A 1 110 ? -6.983 2.984 -2.396 1.00 4.58 144 LEU A O 1
ATOM 847 N N . ARG A 1 111 ? -8.032 4.327 -3.875 1.00 3.71 145 ARG A N 1
ATOM 848 C CA . ARG A 1 111 ? -9.351 4.066 -3.276 1.00 4.12 145 ARG A CA 1
ATOM 849 C C . ARG A 1 111 ? -10.046 2.854 -3.862 1.00 3.61 145 ARG A C 1
ATOM 850 O O . ARG A 1 111 ? -10.926 2.308 -3.201 1.00 4.10 145 ARG A O 1
ATOM 858 N N . TYR A 1 112 ? -9.649 2.438 -5.072 1.00 3.54 146 TYR A N 1
ATOM 859 C CA . TYR A 1 112 ? -10.255 1.292 -5.740 1.00 3.75 146 TYR A CA 1
ATOM 860 C C . TYR A 1 112 ? -9.244 0.202 -6.066 1.00 3.56 146 TYR A C 1
ATOM 861 O O . TYR A 1 112 ? -9.635 -0.892 -6.476 1.00 4.29 146 TYR A O 1
ATOM 870 N N . SER A 1 113 ? -7.943 0.468 -5.956 1.00 3.30 147 SER A N 1
ATOM 871 C CA . SER A 1 113 ? -6.939 -0.520 -6.354 1.00 3.25 147 SER A CA 1
ATOM 872 C C . SER A 1 113 ? -7.015 -0.825 -7.849 1.00 3.30 147 SER A C 1
A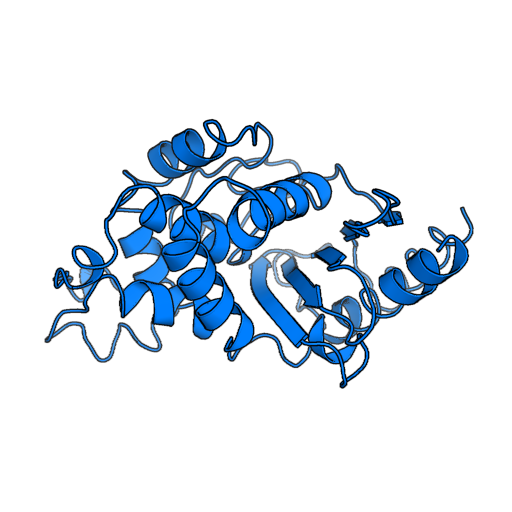TOM 873 O O . SER A 1 113 ? -6.750 -1.939 -8.290 1.00 4.02 147 SER A O 1
ATOM 876 N N . ASP A 1 114 ? -7.321 0.204 -8.643 1.00 3.30 148 ASP A N 1
ATOM 877 C CA . ASP A 1 114 ? -7.404 0.045 -10.094 1.00 3.45 148 ASP A CA 1
ATOM 878 C C . ASP A 1 114 ? -5.996 -0.217 -10.662 1.00 3.27 148 ASP A C 1
ATOM 879 O O . ASP A 1 114 ? -5.085 0.593 -10.464 1.00 3.77 148 ASP A O 1
ATOM 884 N N . ASN A 1 115 ? -5.831 -1.350 -11.346 1.00 3.46 149 ASN A N 1
ATOM 885 C CA . ASN A 1 115 ? -4.512 -1.757 -11.792 1.00 3.56 149 ASN A CA 1
ATOM 886 C C . ASN A 1 115 ? -4.011 -1.000 -13.004 1.00 3.62 149 ASN A C 1
ATOM 887 O O . ASN A 1 115 ? -2.798 -0.827 -13.144 1.00 4.00 149 ASN A O 1
ATOM 892 N N . THR A 1 116 ? -4.914 -0.554 -13.879 1.00 3.77 150 THR A N 1
ATOM 893 C CA . THR A 1 116 ? -4.448 0.305 -14.970 1.00 4.07 150 THR A CA 1
ATOM 894 C C . THR A 1 116 ? -3.997 1.645 -14.416 1.00 3.64 150 THR A C 1
ATOM 895 O O . THR A 1 116 ? -2.956 2.174 -14.821 1.00 3.88 150 THR A O 1
ATOM 899 N N . ALA A 1 117 ? -4.756 2.211 -13.469 1.00 3.54 151 ALA A N 1
ATOM 900 C CA . ALA A 1 117 ? -4.311 3.439 -12.831 1.00 3.65 151 ALA A CA 1
ATOM 901 C C . ALA A 1 117 ? -2.952 3.247 -12.167 1.00 3.49 151 ALA A C 1
ATOM 902 O O . ALA A 1 117 ? -2.067 4.096 -12.284 1.00 3.82 151 ALA A O 1
ATOM 904 N N . GLY A 1 118 ? -2.777 2.122 -11.467 1.00 3.58 152 GLY A N 1
ATOM 905 C CA . GLY A 1 118 ? -1.493 1.842 -10.853 1.00 3.90 152 GLY A CA 1
ATOM 906 C C . GLY A 1 118 ? -0.359 1.793 -11.851 1.00 3.51 152 GLY A C 1
ATOM 907 O O . GLY A 1 118 ? 0.732 2.323 -11.590 1.00 4.01 152 GLY A O 1
ATOM 908 N N . ASN A 1 119 ? -0.596 1.170 -13.002 1.00 3.65 153 ASN A N 1
ATOM 909 C CA . ASN A 1 119 ? 0.432 1.135 -14.044 1.00 3.82 153 ASN A CA 1
ATOM 910 C C . ASN A 1 119 ? 0.720 2.515 -14.631 1.00 3.79 153 ASN A C 1
ATOM 911 O O . ASN A 1 119 ? 1.881 2.835 -14.899 1.00 4.26 153 ASN A O 1
ATOM 916 N N . LEU A 1 120 ? -0.311 3.323 -14.856 1.00 3.67 154 LEU A N 1
ATOM 917 C CA . LEU A 1 120 ? -0.089 4.660 -15.408 1.00 4.15 154 LEU A CA 1
ATOM 918 C C . LEU A 1 120 ? 0.727 5.506 -14.430 1.00 3.91 154 LEU A C 1
ATOM 919 O O . LEU A 1 120 ? 1.576 6.290 -14.851 1.00 4.57 154 LEU A O 1
ATOM 924 N N . ILE A 1 121 ? 0.480 5.336 -13.133 1.00 3.86 155 ILE A N 1
ATOM 925 C CA . ILE A 1 121 ? 1.288 6.035 -12.128 1.00 3.90 155 ILE A CA 1
ATOM 926 C C . ILE A 1 121 ? 2.736 5.502 -12.151 1.00 3.68 155 ILE A C 1
ATOM 927 O O . ILE A 1 121 ? 3.680 6.295 -12.128 1.00 4.39 155 ILE A O 1
ATOM 932 N N . LEU A 1 122 ? 2.916 4.177 -12.213 1.00 3.76 156 LEU A N 1
ATOM 933 C CA . LEU A 1 122 ? 4.271 3.646 -12.350 1.00 4.13 156 LEU A CA 1
ATOM 934 C C . LEU A 1 122 ? 4.953 4.239 -13.581 1.00 4.13 156 LEU A C 1
ATOM 935 O O . LEU A 1 122 ? 6.138 4.569 -13.510 1.00 4.58 156 LEU A O 1
ATOM 940 N N . GLN A 1 123 ? 4.248 4.392 -14.695 1.00 4.48 157 GLN A N 1
ATOM 941 C CA A GLN A 1 123 ? 4.864 4.972 -15.888 0.60 4.66 157 GLN A CA 1
ATOM 942 C CA B GLN A 1 123 ? 4.866 4.971 -15.889 0.40 4.84 157 GLN A CA 1
ATOM 943 C C . GLN A 1 123 ? 5.329 6.410 -15.625 1.00 4.59 157 GLN A C 1
ATOM 944 O O . GLN A 1 123 ? 6.396 6.816 -16.092 1.00 5.02 157 GLN A O 1
ATOM 955 N N . GLN A 1 124 ? 4.544 7.187 -14.868 1.00 4.83 158 GLN A N 1
ATOM 956 C CA . GLN A 1 124 ? 4.985 8.555 -14.514 1.00 5.27 158 GLN A CA 1
ATOM 957 C C . GLN A 1 124 ? 6.303 8.538 -13.748 1.00 4.80 158 GLN A C 1
ATOM 958 O O . GLN A 1 124 ? 7.092 9.475 -13.848 1.00 5.97 158 GLN A O 1
ATOM 964 N N . LEU A 1 125 ? 6.523 7.485 -12.961 1.00 4.42 159 LEU A N 1
ATOM 965 C CA . LEU A 1 125 ? 7.726 7.311 -12.153 1.00 4.52 159 LEU A CA 1
ATOM 966 C C . LEU A 1 125 ? 8.868 6.667 -12.925 1.00 4.70 159 LEU A C 1
ATOM 967 O O . LEU A 1 125 ? 9.879 6.332 -12.319 1.00 6.18 159 LEU A O 1
ATOM 972 N N . ASP A 1 126 ? 8.724 6.502 -14.244 1.00 4.51 160 ASP A N 1
ATOM 973 C CA . ASP A 1 126 ? 9.733 5.798 -15.052 1.00 5.11 160 ASP A CA 1
ATOM 974 C C . ASP A 1 126 ? 9.784 4.322 -14.707 1.00 4.91 160 ASP A C 1
ATOM 975 O O . ASP A 1 126 ? 10.833 3.681 -14.698 1.00 6.31 160 ASP A O 1
ATOM 980 N N . GLY A 1 127 ? 8.596 3.766 -14.512 1.00 4.83 161 GLY A N 1
ATOM 981 C CA . GLY A 1 127 ? 8.423 2.337 -14.318 1.00 5.17 161 GLY A CA 1
ATOM 982 C C . GLY A 1 127 ? 8.852 1.865 -12.948 1.00 4.76 161 GLY A C 1
ATOM 983 O O . GLY A 1 127 ? 9.236 2.650 -12.076 1.00 4.93 161 GLY A O 1
ATOM 984 N N . PRO A 1 128 ? 8.788 0.545 -12.736 1.00 5.26 162 PRO A N 1
ATOM 985 C CA . PRO A 1 128 ? 9.270 -0.031 -11.495 1.00 5.02 162 PRO A CA 1
ATOM 986 C C . PRO A 1 128 ? 10.674 0.424 -11.128 1.00 4.94 162 PRO A C 1
ATOM 987 O O . PRO A 1 128 ? 10.962 0.632 -9.954 1.00 4.92 162 PRO A O 1
ATOM 991 N N . ASP A 1 129 ? 11.555 0.570 -12.122 1.00 5.61 163 ASP A N 1
ATOM 992 C CA . ASP A 1 129 ? 12.925 0.967 -11.806 1.00 6.33 163 ASP A CA 1
ATOM 993 C C . ASP A 1 129 ? 12.992 2.393 -11.248 1.00 5.54 163 ASP A C 1
ATOM 994 O O . ASP A 1 129 ? 13.734 2.663 -10.300 1.00 6.24 163 ASP A O 1
ATOM 999 N N . GLY A 1 130 ? 12.226 3.309 -11.832 1.00 5.48 164 GLY A N 1
ATOM 1000 C CA . GLY A 1 130 ? 12.199 4.657 -11.318 1.00 5.28 164 GLY A CA 1
ATOM 1001 C C . GLY A 1 130 ? 11.491 4.747 -9.972 1.00 4.85 164 GLY A C 1
ATOM 1002 O O . GLY A 1 130 ? 11.880 5.540 -9.103 1.00 5.60 164 GLY A O 1
ATOM 1003 N N . PHE A 1 131 ? 10.456 3.938 -9.778 1.00 4.52 165 PHE A N 1
ATOM 1004 C CA . PHE A 1 131 ? 9.799 3.849 -8.476 1.00 4.34 165 PHE A CA 1
ATOM 1005 C C . PHE A 1 131 ? 10.790 3.362 -7.405 1.00 4.28 165 PHE A C 1
ATOM 1006 O O . PHE A 1 131 ? 10.854 3.916 -6.309 1.00 4.46 165 PHE A O 1
ATOM 1014 N N . LYS A 1 132 ? 11.580 2.337 -7.740 1.00 4.36 166 LYS A N 1
ATOM 1015 C CA . LYS A 1 132 ? 12.593 1.868 -6.796 1.00 4.69 166 LYS A CA 1
ATOM 1016 C C . LYS A 1 132 ? 13.564 2.973 -6.425 1.00 4.69 166 LYS A C 1
ATOM 1017 O O . LYS A 1 132 ? 13.908 3.139 -5.253 1.00 5.23 166 LYS A O 1
ATOM 1023 N N . GLU A 1 133 ? 14.019 3.749 -7.417 1.00 5.06 167 GLU A N 1
ATOM 1024 C CA . GLU A 1 133 ? 14.924 4.862 -7.117 1.00 5.72 167 GLU A CA 1
ATOM 1025 C C . GLU A 1 133 ? 14.260 5.850 -6.148 1.00 5.11 167 GLU A C 1
ATOM 1026 O O . GLU A 1 133 ? 14.913 6.353 -5.230 1.00 5.44 167 GLU A O 1
ATOM 1032 N N . ALA A 1 134 ? 12.980 6.159 -6.364 1.00 4.94 168 ALA A N 1
ATOM 1033 C CA . ALA A 1 134 ? 12.286 7.083 -5.472 1.00 5.03 168 ALA A CA 1
ATOM 1034 C C . ALA A 1 134 ? 12.256 6.525 -4.049 1.00 4.40 168 ALA A C 1
ATOM 1035 O O . ALA A 1 134 ? 12.419 7.273 -3.079 1.00 4.80 168 ALA A O 1
ATOM 1037 N N . LEU A 1 135 ? 12.035 5.217 -3.903 1.00 4.04 169 LEU A N 1
ATOM 1038 C CA . LEU A 1 135 ? 12.031 4.614 -2.570 1.00 4.18 169 LEU A CA 1
ATOM 1039 C C . LEU A 1 135 ? 13.434 4.653 -1.941 1.00 3.86 169 LEU A C 1
ATOM 1040 O O . LEU A 1 135 ? 13.574 4.945 -0.754 1.00 4.15 169 LEU A O 1
ATOM 1045 N N . GLU A 1 136 ? 14.468 4.367 -2.733 1.00 4.16 170 GLU A N 1
ATOM 1046 C CA . GLU A 1 136 ? 15.826 4.452 -2.210 1.00 4.45 170 GLU A CA 1
ATOM 1047 C C . GLU A 1 136 ? 16.119 5.866 -1.727 1.00 4.52 170 GLU A C 1
ATOM 1048 O O . GLU A 1 136 ? 16.785 6.054 -0.704 1.00 5.37 170 GLU A O 1
ATOM 1054 N N . LYS A 1 137 ? 15.597 6.877 -2.409 1.00 4.85 171 LYS A N 1
ATOM 1055 C CA A LYS A 1 137 ? 15.827 8.265 -1.994 0.60 5.51 171 LYS A CA 1
ATOM 1056 C CA B LYS A 1 137 ? 15.819 8.265 -2.003 0.40 5.56 171 LYS A CA 1
ATOM 1057 C C . LYS A 1 137 ? 15.172 8.624 -0.662 1.00 5.72 171 LYS A C 1
ATOM 1058 O O . LYS A 1 137 ? 15.622 9.570 -0.012 1.00 7.86 171 LYS A O 1
ATOM 1069 N N . ILE A 1 138 ? 14.152 7.883 -0.224 1.00 5.05 172 ILE A N 1
ATOM 1070 C CA . ILE A 1 138 ? 13.614 8.085 1.120 1.00 5.37 172 ILE A CA 1
ATOM 1071 C C . ILE A 1 138 ? 14.220 7.123 2.132 1.00 5.03 172 ILE A C 1
ATOM 1072 O O . ILE A 1 138 ? 13.820 7.126 3.286 1.00 6.16 172 ILE A O 1
ATOM 1077 N N . GLY A 1 139 ? 15.219 6.341 1.728 1.00 5.02 173 GLY A N 1
ATOM 1078 C CA . GLY A 1 139 ? 15.906 5.447 2.631 1.00 5.05 173 GLY A CA 1
ATOM 1079 C C . GLY A 1 139 ? 15.344 4.050 2.726 1.00 4.41 173 GLY A C 1
ATOM 1080 O O . GLY A 1 139 ? 15.708 3.307 3.636 1.00 6.23 173 GLY A O 1
ATOM 1081 N N . ASP A 1 140 ? 14.509 3.663 1.761 1.00 3.86 174 ASP A N 1
ATOM 1082 C CA . ASP A 1 140 ? 13.989 2.275 1.695 1.00 3.83 174 ASP A CA 1
ATOM 1083 C C . ASP A 1 140 ? 14.883 1.478 0.769 1.00 3.76 174 ASP A C 1
ATOM 1084 O O . ASP A 1 140 ? 14.825 1.630 -0.452 1.00 4.39 174 ASP A O 1
ATOM 1089 N N . ASN A 1 141 ? 15.724 0.639 1.385 1.00 3.97 175 ASN A N 1
ATOM 1090 C CA . ASN A 1 141 ? 16.645 -0.246 0.669 1.00 4.70 175 ASN A CA 1
ATOM 1091 C C . ASN A 1 141 ? 16.136 -1.684 0.638 1.00 4.73 175 ASN A C 1
ATOM 1092 O O . ASN A 1 141 ? 16.894 -2.604 0.304 1.00 7.24 175 ASN A O 1
ATOM 1097 N N . VAL A 1 142 ? 14.868 -1.881 1.002 1.00 3.99 176 VAL A N 1
ATOM 1098 C CA . VAL A 1 142 ? 14.264 -3.212 1.134 1.00 4.00 176 VAL A CA 1
ATOM 1099 C C . VAL A 1 142 ? 13.236 -3.498 0.044 1.00 3.95 176 VAL A C 1
ATOM 1100 O O . VAL A 1 142 ? 13.237 -4.589 -0.533 1.00 4.86 176 VAL A O 1
ATOM 1104 N N . THR A 1 143 ? 12.334 -2.556 -0.193 1.00 3.77 177 THR A N 1
ATOM 1105 C CA . THR A 1 143 ? 11.264 -2.761 -1.163 1.00 3.89 177 THR A CA 1
ATOM 1106 C C . THR A 1 143 ? 11.875 -2.844 -2.570 1.00 3.94 177 THR A C 1
ATOM 1107 O O . THR A 1 143 ? 12.634 -1.962 -2.966 1.00 4.81 177 THR A O 1
ATOM 1111 N N . LEU A 1 144 ? 11.500 -3.871 -3.343 1.00 3.89 178 LEU A N 1
ATOM 1112 C CA . LEU A 1 144 ? 12.184 -4.163 -4.619 1.00 4.16 178 LEU A CA 1
ATOM 1113 C C . LEU A 1 144 ? 11.200 -4.207 -5.800 1.00 4.16 178 LEU A C 1
ATOM 1114 O O . LEU A 1 144 ? 10.906 -5.272 -6.355 1.00 5.34 178 LEU A O 1
ATOM 1119 N N . PRO A 1 145 ? 10.715 -3.061 -6.265 1.00 4.25 179 PRO A N 1
ATOM 1120 C CA . PRO A 1 145 ? 9.851 -3.059 -7.456 1.00 4.59 179 PRO A CA 1
ATOM 1121 C C . PRO A 1 145 ? 10.593 -3.567 -8.679 1.00 4.78 179 PRO A C 1
ATOM 1122 O O . PRO A 1 145 ? 11.736 -3.178 -8.918 1.00 6.11 179 PRO A O 1
ATOM 1126 N N . GLU A 1 146 ? 9.891 -4.363 -9.484 1.00 4.66 180 GLU A N 1
ATOM 1127 C CA . GLU A 1 146 ? 10.457 -4.857 -10.748 1.00 5.08 180 GLU A CA 1
ATOM 1128 C C . GLU A 1 146 ? 9.447 -4.865 -11.891 1.00 4.66 180 GLU A C 1
ATOM 1129 O O . GLU A 1 146 ? 9.835 -4.610 -13.025 1.00 5.56 180 GLU A O 1
ATOM 1135 N N . ARG A 1 147 ? 8.193 -5.216 -11.609 1.00 4.74 181 ARG A N 1
ATOM 1136 C CA A ARG A 1 147 ? 7.204 -5.480 -12.655 0.60 4.83 181 ARG A CA 1
ATOM 1137 C CA B ARG A 1 147 ? 7.209 -5.471 -12.654 0.40 4.77 181 ARG A CA 1
ATOM 1138 C C . ARG A 1 147 ? 5.989 -4.560 -12.534 1.00 4.33 181 ARG A C 1
ATOM 1139 O O . ARG A 1 147 ? 5.725 -3.965 -11.485 1.00 4.67 181 ARG A O 1
ATOM 1154 N N . PHE A 1 148 ? 5.268 -4.459 -13.644 1.00 4.78 182 PHE A N 1
ATOM 1155 C CA . PHE A 1 148 ? 3.996 -3.791 -13.707 1.00 4.90 182 PHE A CA 1
ATOM 1156 C C . PHE A 1 148 ? 2.879 -4.739 -13.265 1.00 4.69 182 PHE A C 1
ATOM 1157 O O . PHE A 1 148 ? 3.085 -5.935 -13.071 1.00 5.34 182 PHE A O 1
ATOM 1165 N N . GLU A 1 149 ? 1.683 -4.167 -13.150 1.00 5.06 183 GLU A N 1
ATOM 1166 C CA . GLU A 1 149 ? 0.477 -4.969 -12.977 1.00 5.60 183 GLU A CA 1
ATOM 1167 C C . GLU A 1 149 ? 0.153 -5.708 -14.277 1.00 5.94 183 GLU A C 1
ATOM 1168 O O . GLU A 1 149 ? 0.274 -5.116 -15.343 1.00 6.98 183 GLU A O 1
ATOM 1174 N N . PRO A 1 150 ? -0.387 -6.933 -14.209 1.00 6.79 184 PRO A N 1
ATOM 1175 C CA . PRO A 1 150 ? -0.710 -7.680 -12.980 1.00 6.99 184 PRO A CA 1
ATOM 1176 C C . PRO A 1 150 ? 0.419 -8.603 -12.521 1.00 5.99 184 PRO A C 1
ATOM 1177 O O . PRO A 1 150 ? 0.274 -9.239 -11.472 1.00 6.17 184 PRO A O 1
ATOM 1181 N N . ASP A 1 151 ? 1.510 -8.703 -13.300 1.00 6.06 185 ASP A N 1
ATOM 1182 C CA . ASP A 1 151 ? 2.528 -9.688 -12.998 1.00 6.93 185 ASP A CA 1
ATOM 1183 C C . ASP A 1 151 ? 3.170 -9.510 -11.632 1.00 5.48 185 ASP A C 1
ATOM 1184 O O . ASP A 1 151 ? 3.622 -10.493 -11.024 1.00 6.25 185 ASP A O 1
ATOM 1189 N N . LEU A 1 152 ? 3.230 -8.277 -11.141 1.00 4.66 186 LEU A N 1
ATOM 1190 C CA . LEU A 1 152 ? 3.883 -8.040 -9.859 1.00 4.61 186 LEU A CA 1
ATOM 1191 C C . LEU A 1 152 ? 3.221 -8.805 -8.711 1.00 4.35 186 LEU A C 1
ATOM 1192 O O . LEU A 1 152 ? 3.863 -9.016 -7.688 1.00 5.03 186 LEU A O 1
ATOM 1197 N N . ASN A 1 153 ? 1.961 -9.205 -8.863 1.00 4.45 187 ASN A N 1
ATOM 1198 C CA . ASN A 1 153 ? 1.241 -9.877 -7.788 1.00 4.65 187 ASN A CA 1
ATOM 1199 C C . ASN A 1 153 ? 1.585 -11.334 -7.590 1.00 4.78 187 ASN A C 1
ATOM 1200 O O . ASN A 1 153 ? 1.123 -11.934 -6.602 1.00 5.64 187 ASN A O 1
ATOM 1205 N N . GLU A 1 154 ? 2.374 -11.910 -8.525 1.00 5.27 188 GLU A N 1
ATOM 1206 C CA A GLU A 1 154 ? 2.716 -13.307 -8.448 0.50 5.65 188 GLU A CA 1
ATOM 1207 C CA B GLU A 1 154 ? 2.725 -13.316 -8.456 0.50 5.67 188 GLU A CA 1
ATOM 1208 C C . GLU A 1 154 ? 4.221 -13.435 -8.161 1.00 5.29 188 GLU A C 1
ATOM 1209 O O . GLU A 1 154 ? 5.064 -13.149 -9.025 1.00 6.22 188 GLU A O 1
ATOM 1220 N N . VAL A 1 155 ? 4.540 -13.852 -6.940 1.00 4.97 189 VAL A N 1
ATOM 1221 C CA . VAL A 1 155 ? 5.912 -13.996 -6.493 1.00 5.01 189 VAL A CA 1
ATOM 1222 C C . VAL A 1 155 ? 6.031 -15.390 -5.884 1.00 5.26 189 VAL A C 1
ATOM 1223 O O . VAL A 1 155 ? 5.412 -15.687 -4.861 1.00 7.03 189 VAL A O 1
ATOM 1227 N N . ASN A 1 156 ? 6.843 -16.255 -6.501 1.00 5.61 190 ASN A N 1
ATOM 1228 C CA . ASN A 1 156 ? 7.013 -17.578 -5.941 1.00 6.26 190 ASN A CA 1
ATOM 1229 C C . ASN A 1 156 ? 7.914 -17.505 -4.699 1.00 6.26 190 ASN A C 1
ATOM 1230 O O . ASN A 1 156 ? 8.790 -16.646 -4.614 1.00 5.86 190 ASN A O 1
ATOM 1235 N N . PRO A 1 157 ? 7.706 -18.417 -3.741 1.00 7.96 191 PRO A N 1
ATOM 1236 C CA . PRO A 1 157 ? 8.481 -18.356 -2.508 1.00 8.29 191 PRO A CA 1
ATOM 1237 C C . PRO A 1 157 ? 9.984 -18.278 -2.757 1.00 6.37 191 PRO A C 1
ATOM 1238 O O . PRO A 1 157 ? 10.565 -19.041 -3.544 1.00 7.28 191 PRO A O 1
ATOM 1242 N N . GLY A 1 158 ? 10.620 -17.351 -2.058 1.00 6.18 192 GLY A N 1
ATOM 1243 C CA . GLY A 1 158 ? 12.057 -17.163 -2.145 1.00 6.53 192 GLY A CA 1
ATOM 1244 C C . GLY A 1 158 ? 12.468 -16.138 -3.179 1.00 6.08 192 GLY A C 1
ATOM 1245 O O . GLY A 1 158 ? 13.599 -15.629 -3.118 1.00 7.70 192 GLY A O 1
ATOM 1246 N N . GLU A 1 159 ? 11.596 -15.837 -4.153 1.00 5.67 193 GLU A N 1
ATOM 1247 C CA A GLU A 1 159 ? 11.906 -14.762 -5.085 0.60 5.74 193 GLU A CA 1
ATOM 1248 C CA B GLU A 1 159 ? 11.908 -14.762 -5.085 0.40 5.84 193 GLU A CA 1
ATOM 1249 C C . GLU A 1 159 ? 11.774 -13.420 -4.359 1.00 5.36 193 GLU A C 1
ATOM 125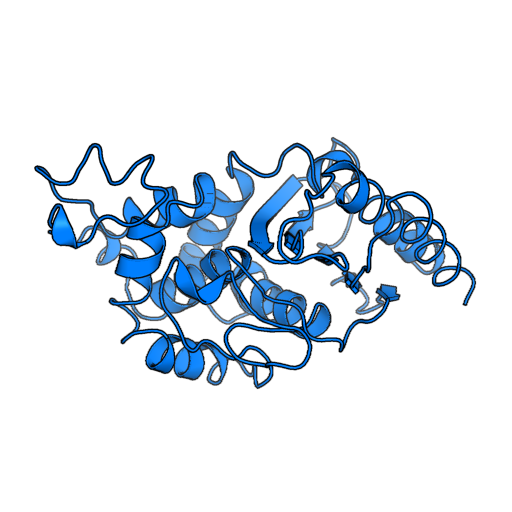0 O O . GLU A 1 159 ? 11.018 -13.293 -3.395 1.00 6.99 193 GLU A O 1
ATOM 1261 N N . THR A 1 160 ? 12.484 -12.415 -4.845 1.00 5.26 194 THR A N 1
ATOM 1262 C CA . THR A 1 160 ? 12.447 -11.121 -4.217 1.00 5.47 194 THR A CA 1
ATOM 1263 C C . THR A 1 160 ? 11.850 -10.028 -5.075 1.00 4.70 194 THR A C 1
ATOM 1264 O O . THR A 1 160 ? 11.544 -8.950 -4.536 1.00 4.74 194 THR A O 1
ATOM 1268 N N . HIS A 1 161 ? 11.639 -10.233 -6.362 1.00 5.19 195 HIS A N 1
ATOM 1269 C CA A HIS A 1 161 ? 10.989 -9.212 -7.176 0.60 5.02 195 HIS A CA 1
ATOM 1270 C CA B HIS A 1 161 ? 11.027 -9.163 -7.118 0.40 4.77 195 HIS A CA 1
ATOM 1271 C C . HIS A 1 161 ? 9.636 -8.834 -6.563 1.00 3.90 195 HIS A C 1
ATOM 1272 O O . HIS A 1 161 ? 8.862 -9.714 -6.188 1.00 4.22 195 HIS A O 1
ATOM 1285 N N . ASP A 1 162 ? 9.358 -7.536 -6.535 1.00 3.59 196 ASP A N 1
ATOM 1286 C CA . ASP A 1 162 ? 8.035 -7.043 -6.113 1.00 3.45 196 ASP A CA 1
ATOM 1287 C C . ASP A 1 162 ? 7.678 -7.477 -4.690 1.00 3.29 196 ASP A C 1
ATOM 1288 O O . ASP A 1 162 ? 6.516 -7.679 -4.354 1.00 3.75 196 ASP A O 1
ATOM 1293 N N . THR A 1 163 ? 8.708 -7.549 -3.834 1.00 3.42 197 THR A N 1
ATOM 1294 C CA . THR A 1 163 ? 8.521 -7.870 -2.432 1.00 3.30 197 THR A CA 1
ATOM 1295 C C . THR A 1 163 ? 8.998 -6.726 -1.539 1.00 3.08 197 THR A C 1
ATOM 1296 O O . THR A 1 163 ? 9.815 -5.883 -1.912 1.00 3.48 197 THR A O 1
ATOM 1300 N N . SER A 1 164 ? 8.495 -6.773 -0.302 1.00 3.16 198 SER A N 1
ATOM 1301 C CA . SER A 1 164 ? 9.044 -5.978 0.769 1.00 3.12 198 SER A CA 1
ATOM 1302 C C . SER A 1 164 ? 8.776 -6.731 2.076 1.00 3.10 198 SER A C 1
ATOM 1303 O O . SER A 1 164 ? 8.351 -7.883 2.047 1.00 4.25 198 SER A O 1
ATOM 1306 N N . THR A 1 165 ? 9.060 -6.074 3.195 1.00 3.34 199 THR A N 1
ATOM 1307 C CA . THR A 1 165 ? 8.862 -6.670 4.504 1.00 3.32 199 THR A CA 1
ATOM 1308 C C . THR A 1 165 ? 7.847 -5.830 5.280 1.00 2.98 199 THR A C 1
ATOM 1309 O O . THR A 1 165 ? 7.628 -4.660 4.972 1.00 3.28 199 THR A O 1
ATOM 1313 N N . PRO A 1 166 ? 7.255 -6.405 6.331 1.00 3.10 200 PRO A N 1
ATOM 1314 C CA . PRO A 1 166 ? 6.362 -5.589 7.168 1.00 3.21 200 PRO A CA 1
ATOM 1315 C C . PRO A 1 166 ? 7.069 -4.331 7.677 1.00 3.07 200 PRO A C 1
ATOM 1316 O O . PRO A 1 166 ? 6.504 -3.239 7.666 1.00 3.44 200 PRO A O 1
ATOM 1320 N N . ARG A 1 167 ? 8.314 -4.492 8.137 1.00 3.06 201 ARG A N 1
ATOM 1321 C CA . ARG A 1 167 ? 9.035 -3.360 8.707 1.00 3.49 201 ARG A CA 1
ATOM 1322 C C . ARG A 1 167 ? 9.249 -2.255 7.668 1.00 3.46 201 ARG A C 1
ATOM 1323 O O . ARG A 1 167 ? 9.072 -1.074 7.971 1.00 4.06 201 ARG A O 1
ATOM 1331 N N . ALA A 1 168 ? 9.673 -2.636 6.468 1.00 3.30 202 ALA A N 1
ATOM 1332 C CA . ALA A 1 168 ? 10.009 -1.626 5.454 1.00 3.43 202 ALA A CA 1
ATOM 1333 C C . ALA A 1 168 ? 8.785 -0.955 4.883 1.00 3.08 202 ALA A C 1
ATOM 1334 O O . ALA A 1 168 ? 8.801 0.263 4.638 1.00 3.51 202 ALA A O 1
ATOM 1336 N N . LEU A 1 169 ? 7.707 -1.699 4.626 1.00 3.08 203 LEU A N 1
ATOM 1337 C CA . LEU A 1 169 ? 6.494 -1.059 4.148 1.00 3.16 203 LEU A CA 1
ATOM 1338 C C . LEU A 1 169 ? 5.958 -0.076 5.189 1.00 3.07 203 LEU A C 1
ATOM 1339 O O . LEU A 1 169 ? 5.524 1.022 4.853 1.00 3.49 203 LEU A O 1
ATOM 1344 N N . ALA A 1 170 ? 6.008 -0.474 6.464 1.00 3.41 204 ALA A N 1
ATOM 1345 C CA . ALA A 1 170 ? 5.614 0.448 7.530 1.00 3.47 204 ALA A CA 1
ATOM 1346 C C . ALA A 1 170 ? 6.507 1.693 7.539 1.00 3.25 204 ALA A C 1
ATOM 1347 O O . ALA A 1 170 ? 6.013 2.811 7.680 1.00 4.00 204 ALA A O 1
ATOM 1349 N N . ALA A 1 171 ? 7.823 1.504 7.424 1.00 3.50 205 ALA A N 1
ATOM 1350 C CA . ALA A 1 171 ? 8.739 2.640 7.474 1.00 3.81 205 ALA A CA 1
ATOM 1351 C C . ALA A 1 171 ? 8.467 3.604 6.322 1.00 3.44 205 ALA A C 1
ATOM 1352 O O . ALA A 1 171 ? 8.443 4.831 6.525 1.00 4.03 205 ALA A O 1
ATOM 1354 N N . SER A 1 172 ? 8.261 3.069 5.125 1.00 3.05 206 SER A N 1
ATOM 1355 C CA . SER A 1 172 ? 8.039 3.935 3.966 1.00 3.21 206 SER A CA 1
ATOM 1356 C C . SER A 1 172 ? 6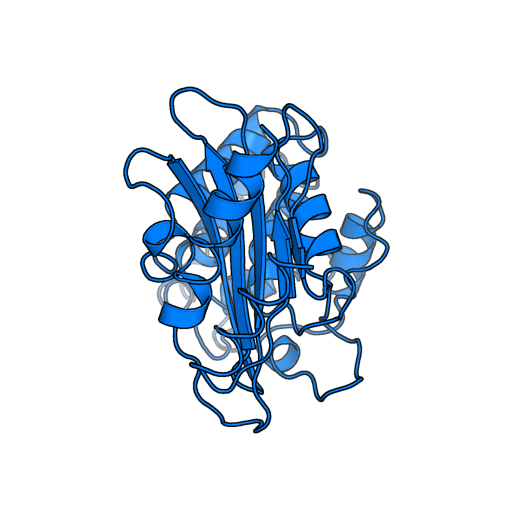.678 4.630 4.046 1.00 3.03 206 SER A C 1
ATOM 1357 O O . SER A 1 172 ? 6.567 5.814 3.698 1.00 3.47 206 SER A O 1
ATOM 1360 N N . LEU A 1 173 ? 5.646 3.915 4.494 1.00 3.06 207 LEU A N 1
ATOM 1361 C CA . LEU A 1 173 ? 4.350 4.561 4.646 1.00 3.23 207 LEU A CA 1
ATOM 1362 C C . LEU A 1 173 ? 4.422 5.683 5.686 1.00 3.03 207 LEU A C 1
ATOM 1363 O O . LEU A 1 173 ? 3.864 6.758 5.485 1.00 3.57 207 LEU A O 1
ATOM 1368 N N . GLN A 1 174 ? 5.119 5.417 6.793 1.00 3.37 208 GLN A N 1
ATOM 1369 C CA . GLN A 1 174 ? 5.299 6.435 7.821 1.00 3.54 208 GLN A CA 1
ATOM 1370 C C . GLN A 1 174 ? 5.971 7.675 7.232 1.00 3.43 208 GLN A C 1
ATOM 1371 O O . GLN A 1 174 ? 5.545 8.801 7.505 1.00 3.97 208 GLN A O 1
ATOM 1377 N N . LYS A 1 175 ? 7.043 7.483 6.460 1.00 3.44 209 LYS A N 1
ATOM 1378 C CA . LYS A 1 175 ? 7.768 8.627 5.906 1.00 3.66 209 LYS A CA 1
ATOM 1379 C C . LYS A 1 175 ? 6.847 9.514 5.058 1.00 3.38 209 LYS A C 1
ATOM 1380 O O . LYS A 1 175 ? 6.905 10.738 5.140 1.00 4.03 209 LYS A O 1
ATOM 1386 N N . TYR A 1 176 ? 6.001 8.878 4.231 1.00 3.37 210 TYR A N 1
ATOM 1387 C CA . TYR A 1 176 ? 5.109 9.638 3.359 1.00 3.38 210 TYR A CA 1
ATOM 1388 C C . TYR A 1 176 ? 3.940 10.284 4.109 1.00 3.49 210 TYR A C 1
ATOM 1389 O O . TYR A 1 176 ? 3.603 11.428 3.818 1.00 4.50 210 TYR A O 1
ATOM 1398 N N . VAL A 1 177 ? 3.273 9.544 4.996 1.00 3.72 211 VAL A N 1
ATOM 1399 C CA . VAL A 1 177 ? 2.031 10.041 5.614 1.00 4.02 211 VAL A CA 1
ATOM 1400 C C . VAL A 1 177 ? 2.301 10.912 6.845 1.00 4.42 211 VAL A C 1
ATOM 1401 O O . VAL A 1 177 ? 1.558 11.862 7.099 1.00 5.80 211 VAL A O 1
ATOM 1405 N N . LEU A 1 178 ? 3.342 10.586 7.612 1.00 4.55 212 LEU A N 1
ATOM 1406 C CA . LEU A 1 178 ? 3.610 11.252 8.880 1.00 4.85 212 LEU A CA 1
ATOM 1407 C C . LEU A 1 178 ? 4.932 11.999 8.905 1.00 5.21 212 LEU A C 1
ATOM 1408 O O . LEU A 1 178 ? 5.082 12.921 9.704 1.00 7.33 212 LEU A O 1
ATOM 1413 N N . GLY A 1 179 ? 5.898 11.583 8.088 1.00 5.17 213 GLY A N 1
ATOM 1414 C CA . GLY A 1 179 ? 7.232 12.143 8.115 1.00 5.12 213 GLY A CA 1
ATOM 1415 C C . GLY A 1 179 ? 7.401 13.275 7.125 1.00 5.04 213 GLY A C 1
ATOM 1416 O O . GLY A 1 179 ? 6.446 13.953 6.761 1.00 5.90 213 GLY A O 1
ATOM 1417 N N . GLN A 1 180 ? 8.666 13.479 6.732 1.00 5.38 214 GLN A N 1
ATOM 1418 C CA A GLN A 1 180 ? 9.039 14.663 5.981 0.50 5.73 214 GLN A CA 1
ATOM 1419 C CA B GLN A 1 180 ? 9.053 14.667 5.981 0.50 5.81 214 GLN A CA 1
ATOM 1420 C C . GLN A 1 180 ? 9.265 14.401 4.498 1.00 5.10 214 GLN A C 1
ATOM 1421 O O . GLN A 1 180 ? 9.806 15.248 3.794 1.00 5.63 214 GLN A O 1
ATOM 1432 N N . ALA A 1 181 ? 8.801 13.264 3.984 1.00 4.75 215 ALA A N 1
ATOM 1433 C CA . ALA A 1 181 ? 8.984 12.981 2.567 1.00 4.78 215 ALA A CA 1
ATOM 1434 C C . ALA A 1 181 ? 8.192 13.916 1.664 1.00 4.70 215 ALA A C 1
ATOM 1435 O O . ALA A 1 181 ? 8.584 14.108 0.510 1.00 5.70 215 ALA A O 1
ATOM 1437 N N . LEU A 1 182 ? 7.090 14.480 2.166 1.00 4.50 216 LEU A N 1
ATOM 1438 C CA . LEU A 1 182 ? 6.238 15.387 1.409 1.00 4.71 216 LEU A CA 1
ATOM 1439 C C . LEU A 1 182 ? 5.973 16.659 2.191 1.00 5.08 216 LEU A C 1
ATOM 1440 O O . LEU A 1 182 ? 5.937 16.637 3.413 1.00 5.67 216 LEU A O 1
ATOM 1445 N N . PRO A 1 183 ? 5.710 17.764 1.482 1.00 5.03 217 PRO A N 1
ATOM 1446 C CA A PRO A 1 183 ? 5.141 18.954 2.108 0.60 5.32 217 PRO A CA 1
ATOM 1447 C CA B PRO A 1 183 ? 5.152 18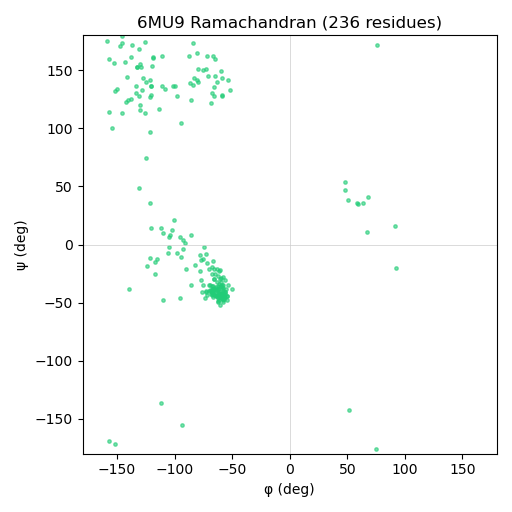.930 2.153 0.40 5.60 217 PRO A CA 1
ATOM 1448 C C . PRO A 1 183 ? 3.748 18.647 2.689 1.00 4.90 217 PRO A C 1
ATOM 1449 O O . PRO A 1 183 ? 3.061 17.698 2.274 1.00 5.52 217 PRO A O 1
ATOM 1456 N N . GLU A 1 184 ? 3.311 19.489 3.614 1.00 5.25 218 GLU A N 1
ATOM 1457 C CA . GLU A 1 184 ? 2.053 19.245 4.315 1.00 5.76 218 GLU A CA 1
ATOM 1458 C C . GLU A 1 184 ? 0.839 19.134 3.383 1.00 5.23 218 GLU A C 1
ATOM 1459 O O . GLU A 1 184 ? -0.046 18.318 3.634 1.00 5.67 218 GLU A O 1
ATOM 1465 N N . ASP A 1 185 ? 0.767 19.974 2.348 1.00 5.51 219 ASP A N 1
ATOM 1466 C CA . ASP A 1 185 ? -0.404 19.928 1.480 1.00 6.15 219 ASP A CA 1
ATOM 1467 C C . ASP A 1 185 ? -0.508 18.601 0.721 1.00 4.95 219 ASP A C 1
ATOM 1468 O O . ASP A 1 185 ? -1.581 18.001 0.651 1.00 5.61 219 ASP A O 1
ATOM 1473 N N . LYS A 1 186 ? 0.606 18.119 0.202 1.00 5.09 220 LYS A N 1
ATOM 1474 C CA . LYS A 1 186 ? 0.606 16.843 -0.495 1.00 4.78 220 LYS A CA 1
ATOM 1475 C C . LYS A 1 186 ? 0.381 15.685 0.462 1.00 4.49 220 LYS A C 1
ATOM 1476 O O . LYS A 1 186 ? -0.301 14.722 0.124 1.00 4.62 220 LYS A O 1
ATOM 1482 N N . ARG A 1 187 ? 0.984 15.775 1.643 1.00 4.66 221 ARG A N 1
ATOM 1483 C CA . ARG A 1 187 ? 0.786 14.792 2.668 1.00 4.99 221 ARG A CA 1
ATOM 1484 C C . ARG A 1 187 ? -0.721 14.661 2.985 1.00 4.74 221 ARG A C 1
ATOM 1485 O O . ARG A 1 187 ? -1.234 13.541 3.170 1.00 5.22 221 ARG A O 1
ATOM 1493 N N . ALA A 1 188 ? -1.415 15.791 3.041 1.00 4.94 222 ALA A N 1
ATOM 1494 C CA . ALA A 1 188 ? -2.853 15.778 3.314 1.00 5.55 222 ALA A CA 1
ATOM 1495 C C . ALA A 1 188 ? -3.650 15.122 2.186 1.00 5.17 222 ALA A C 1
ATOM 1496 O O . ALA A 1 188 ? -4.642 14.440 2.444 1.00 5.79 222 ALA A O 1
ATOM 1498 N N . LEU A 1 189 ? -3.229 15.308 0.931 1.00 5.10 223 LEU A N 1
ATOM 1499 C CA . LEU A 1 189 ? -3.905 14.628 -0.200 1.00 5.46 223 LEU A CA 1
ATOM 1500 C C . LEU A 1 189 ? -3.782 13.128 -0.065 1.00 4.66 223 LEU A C 1
ATOM 1501 O O . LEU A 1 189 ? -4.768 12.399 -0.210 1.00 5.21 223 LEU A O 1
ATOM 1506 N N . LEU A 1 190 ? -2.562 12.649 0.186 1.00 4.30 224 LEU A N 1
ATOM 1507 C CA . LEU A 1 190 ? -2.333 11.227 0.332 1.00 4.21 224 LEU A CA 1
ATOM 1508 C C . LEU A 1 190 ? -3.162 10.666 1.483 1.00 3.92 224 LEU A C 1
ATOM 1509 O O . LEU A 1 190 ? -3.792 9.613 1.368 1.00 4.47 224 LEU A O 1
ATOM 1514 N N . THR A 1 191 ? -3.130 11.374 2.608 1.00 4.11 225 THR A N 1
ATOM 1515 C CA . THR A 1 191 ? -3.864 10.954 3.795 1.00 4.50 225 THR A CA 1
ATOM 1516 C C . THR A 1 191 ? -5.361 10.849 3.512 1.00 4.48 225 THR A C 1
ATOM 1517 O O . THR A 1 191 ? -6.003 9.884 3.917 1.00 5.02 225 THR A O 1
ATOM 1521 N N . ASP A 1 192 ? -5.910 11.856 2.847 1.00 4.91 226 ASP A N 1
ATOM 1522 C CA . ASP A 1 192 ? -7.322 11.867 2.525 1.00 5.27 226 ASP A CA 1
ATOM 1523 C C . ASP A 1 192 ? -7.710 10.683 1.629 1.00 4.97 226 ASP A C 1
ATOM 1524 O O . ASP A 1 192 ? -8.709 9.987 1.885 1.00 5.19 226 ASP A O 1
ATOM 1529 N N . TRP A 1 193 ? -6.948 10.437 0.561 1.00 4.67 227 TRP A N 1
ATOM 1530 C CA . TRP A 1 193 ? -7.273 9.317 -0.307 1.00 4.77 227 TRP A CA 1
ATOM 1531 C C . TRP A 1 193 ? -7.282 8.017 0.485 1.00 4.50 227 TRP A C 1
ATOM 1532 O O . TRP A 1 193 ? -8.169 7.194 0.345 1.00 5.13 227 TRP A O 1
ATOM 1543 N N . MET A 1 194 ? -6.240 7.800 1.295 1.00 3.98 228 MET A N 1
ATOM 1544 C CA . MET A 1 194 ? -6.131 6.547 2.031 1.00 3.86 228 MET A CA 1
ATOM 1545 C C . MET A 1 194 ? -7.191 6.411 3.130 1.00 3.92 228 MET A C 1
ATOM 1546 O O . MET A 1 194 ? -7.683 5.310 3.388 1.00 4.40 228 MET A O 1
ATOM 1551 N N . LYS A 1 195 ? -7.563 7.525 3.772 1.00 4.16 229 LYS A N 1
ATOM 1552 C CA . LYS A 1 195 ? -8.657 7.479 4.743 1.00 4.59 229 LYS A CA 1
ATOM 1553 C C . LYS A 1 195 ? -9.955 7.044 4.083 1.00 4.60 229 LYS A C 1
ATOM 1554 O O . LYS A 1 195 ? -10.773 6.373 4.722 1.00 5.83 229 LYS A O 1
ATOM 1560 N N . ARG A 1 196 ? -10.139 7.441 2.829 1.00 4.25 230 ARG A N 1
ATOM 1561 C CA . ARG A 1 196 ? -11.399 7.209 2.119 1.00 4.67 230 ARG A CA 1
ATOM 1562 C C . ARG A 1 196 ? -11.321 6.013 1.172 1.00 4.64 230 ARG A C 1
ATOM 1563 O O . ARG A 1 196 ? -12.163 5.836 0.291 1.00 5.51 230 ARG A O 1
ATOM 1571 N N . ASN A 1 197 ? -10.367 5.109 1.419 1.00 4.60 231 ASN A N 1
ATOM 1572 C CA . ASN A 1 197 ? -10.268 3.867 0.687 1.00 4.83 231 ASN A CA 1
ATOM 1573 C C . ASN A 1 197 ? -11.606 3.107 0.719 1.00 4.46 231 ASN A C 1
ATOM 1574 O O . ASN A 1 197 ? -12.237 3.053 1.780 1.00 5.40 231 ASN A O 1
ATOM 1579 N N . THR A 1 198 ? -11.994 2.463 -0.382 1.00 4.42 232 THR A N 1
ATOM 1580 C CA . THR A 1 198 ? -13.206 1.640 -0.414 1.00 4.59 232 THR A CA 1
ATOM 1581 C C . THR A 1 198 ? -12.969 0.164 -0.157 1.00 4.49 232 THR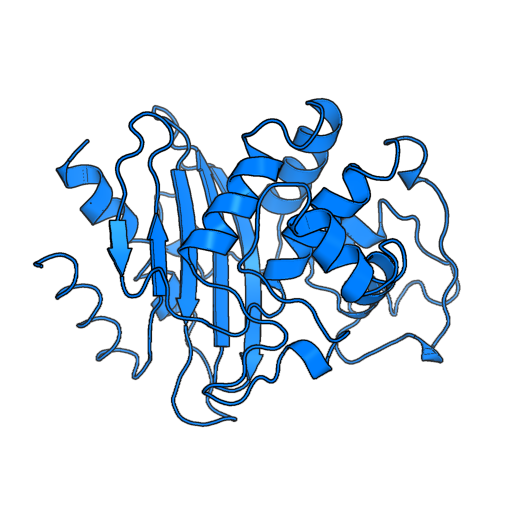 A C 1
ATOM 1582 O O . THR A 1 19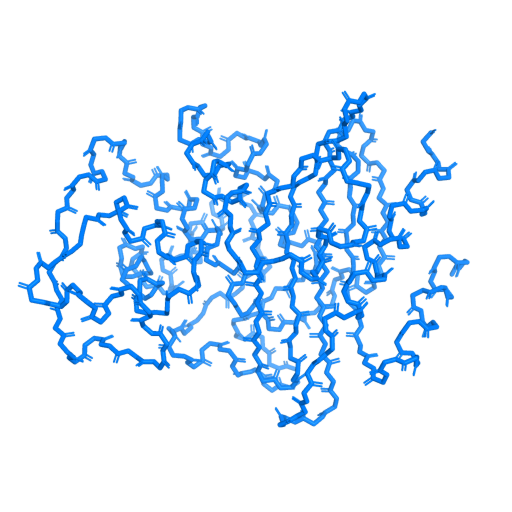8 ? -13.946 -0.571 -0.005 1.00 5.74 232 THR A O 1
ATOM 1586 N N . THR A 1 199 ? -11.714 -0.295 -0.148 1.00 3.81 233 THR A N 1
ATOM 1587 C CA . THR A 1 199 ? -11.432 -1.731 -0.219 1.00 4.01 233 THR A CA 1
ATOM 1588 C C . THR A 1 199 ? -11.004 -2.390 1.079 1.00 3.97 233 THR A C 1
ATOM 1589 O O . THR A 1 199 ? -10.769 -3.600 1.083 1.00 4.74 233 THR A O 1
ATOM 1593 N N . GLY A 1 200 ? -10.869 -1.639 2.166 1.00 4.05 234 GLY A N 1
ATOM 1594 C CA . GLY A 1 200 ? -10.241 -2.132 3.372 1.00 4.55 234 GLY A CA 1
ATOM 1595 C C . GLY A 1 200 ? -11.118 -2.362 4.584 1.00 4.27 234 GLY A C 1
ATOM 1596 O O . GLY A 1 200 ? -10.582 -2.592 5.664 1.00 4.81 234 GLY A O 1
ATOM 1597 N N . ASP A 1 201 ? -12.442 -2.293 4.447 1.00 4.58 235 ASP A N 1
ATOM 1598 C CA . ASP A 1 201 ? -13.268 -2.318 5.659 1.00 5.10 235 ASP A CA 1
ATOM 1599 C C . ASP A 1 201 ? -13.183 -3.634 6.439 1.00 5.59 235 ASP A C 1
ATOM 1600 O O . ASP A 1 201 ? -13.403 -3.623 7.638 1.00 7.52 235 ASP A O 1
ATOM 1605 N N . ALA A 1 202 ? -12.862 -4.742 5.775 1.00 5.02 236 ALA A N 1
ATOM 1606 C CA . ALA A 1 202 ? -12.822 -6.035 6.443 1.00 5.21 236 ALA A CA 1
ATOM 1607 C C . ALA A 1 202 ? -11.455 -6.381 7.019 1.00 4.71 236 ALA A C 1
ATOM 1608 O O . ALA A 1 202 ? -11.287 -7.463 7.578 1.00 5.35 236 ALA A O 1
ATOM 1610 N N . LEU A 1 203 ? -10.475 -5.476 6.879 1.00 4.51 237 LEU A N 1
ATOM 1611 C CA A LEU A 1 203 ? -9.095 -5.790 7.238 0.60 4.27 237 LEU A CA 1
ATOM 1612 C CA B LEU A 1 203 ? -9.083 -5.798 7.235 0.40 4.38 237 LEU A CA 1
ATOM 1613 C C . LEU A 1 203 ? -8.699 -5.022 8.498 1.00 4.15 237 LEU A C 1
ATOM 1614 O O . LEU A 1 203 ? -9.345 -5.187 9.527 1.00 4.75 237 LEU A O 1
ATOM 1623 N N . ILE A 1 204 ? -7.669 -4.175 8.452 1.00 3.91 238 ILE A N 1
ATOM 1624 C CA . ILE A 1 204 ? -7.253 -3.466 9.666 1.00 4.42 238 ILE A CA 1
ATOM 1625 C C . ILE A 1 204 ? -8.431 -2.711 10.296 1.00 4.47 238 ILE A C 1
ATOM 1626 O O . ILE A 1 204 ? -8.612 -2.729 11.509 1.00 5.23 238 ILE A O 1
ATOM 1631 N N . ARG A 1 205 ? -9.231 -2.026 9.476 1.00 4.73 239 ARG A N 1
ATOM 1632 C CA . ARG A 1 205 ? -10.372 -1.270 10.009 1.00 5.07 239 ARG A CA 1
ATOM 1633 C C . ARG A 1 205 ? -11.289 -2.131 10.875 1.00 5.46 239 ARG A C 1
ATOM 1634 O O . ARG A 1 205 ? -11.887 -1.636 11.828 1.00 7.58 239 ARG A O 1
ATOM 1642 N N . ALA A 1 206 ? -11.452 -3.401 10.532 1.00 5.35 240 ALA A N 1
ATOM 1643 C CA . ALA A 1 206 ? -12.330 -4.286 11.281 1.00 5.92 240 ALA A CA 1
ATOM 1644 C C . ALA A 1 206 ? -11.734 -4.780 12.588 1.00 6.14 240 ALA A C 1
ATOM 1645 O O . ALA A 1 206 ? -12.469 -5.329 13.411 1.00 9.06 240 ALA A O 1
ATOM 1647 N N . GLY A 1 207 ? -10.438 -4.606 12.792 1.00 5.45 241 GLY A N 1
ATOM 1648 C CA . GLY A 1 207 ? -9.753 -5.069 13.987 1.00 6.34 241 GLY A CA 1
ATOM 1649 C C . GLY A 1 207 ? -9.366 -4.025 15.006 1.00 6.30 241 GLY A C 1
ATOM 1650 O O . GLY A 1 207 ? -8.901 -4.381 16.080 1.00 8.22 241 GLY A O 1
ATOM 1651 N N . VAL A 1 208 ? -9.533 -2.748 14.677 1.00 7.23 242 VAL A N 1
ATOM 1652 C CA . VAL A 1 208 ? -9.165 -1.658 15.567 1.00 7.81 242 VAL A CA 1
ATOM 1653 C C . VAL A 1 208 ? -10.451 -0.970 16.045 1.00 9.03 242 VAL A C 1
ATOM 1654 O O . VAL A 1 208 ? -11.516 -1.089 15.411 1.00 9.75 242 VAL A O 1
ATOM 1658 N N . PRO A 1 209 ? -10.351 -0.199 17.118 1.00 9.86 243 PRO A N 1
ATOM 1659 C CA . PRO A 1 209 ? -11.569 0.451 17.620 1.00 11.22 243 PRO A CA 1
ATOM 1660 C C . PRO A 1 209 ? -12.228 1.356 16.573 1.00 10.84 243 PRO A C 1
ATOM 1661 O O . PRO A 1 209 ? -11.536 2.018 15.806 1.00 11.00 243 PRO A O 1
ATOM 1665 N N . LYS A 1 210 ? -13.568 1.374 16.560 1.00 11.01 244 LYS A N 1
ATOM 1666 C CA . LYS A 1 210 ? -14.317 2.156 15.575 1.00 11.90 244 LYS A CA 1
ATOM 1667 C C . LYS A 1 210 ? -14.106 3.663 15.742 1.00 11.18 244 LYS A C 1
ATOM 1668 O O . LYS A 1 210 ? -14.306 4.417 14.798 1.00 12.56 244 LYS A O 1
ATOM 1674 N N . SER A 1 211 ? -13.683 4.098 16.924 1.00 11.23 245 SER A N 1
ATOM 1675 C CA . SER A 1 211 ? -13.369 5.506 17.139 1.00 11.15 245 SER A CA 1
ATOM 1676 C C . SER A 1 211 ? -12.076 5.977 16.458 1.00 10.87 245 SER A C 1
ATOM 1677 O O . SER A 1 211 ? -11.837 7.186 16.358 1.00 12.97 245 SER A O 1
ATOM 1680 N N . TRP A 1 212 ? -11.222 5.052 16.037 1.00 10.32 246 TRP A N 1
ATOM 1681 C CA . TRP A 1 212 ? -9.937 5.419 15.424 1.00 9.36 246 TRP A CA 1
ATOM 1682 C C . TRP A 1 212 ? -10.117 5.794 13.960 1.00 9.06 246 TRP A C 1
ATOM 1683 O O . TRP A 1 212 ? -10.896 5.169 13.232 1.00 11.59 246 TRP A O 1
ATOM 1694 N N . GLU A 1 213 ? -9.384 6.803 13.511 1.00 8.06 247 GLU A N 1
ATOM 1695 C CA . GLU A 1 213 ? -9.302 7.078 12.090 1.00 7.88 247 GLU A CA 1
ATOM 1696 C C . GLU A 1 213 ? -8.239 6.169 11.481 1.00 6.19 247 GLU A C 1
ATOM 1697 O O . GLU A 1 213 ? -7.219 5.887 12.113 1.00 6.85 247 GLU A O 1
ATOM 1703 N N . VAL A 1 214 ? -8.506 5.705 10.263 1.00 5.89 248 VAL A N 1
ATOM 1704 C CA . VAL A 1 214 ? -7.619 4.768 9.582 1.00 5.05 248 VAL A CA 1
ATOM 1705 C C . VAL A 1 214 ? -7.406 5.222 8.149 1.00 4.46 248 VAL A C 1
ATOM 1706 O O . VAL A 1 214 ? -8.363 5.493 7.423 1.00 5.51 248 VAL A O 1
ATOM 1710 N N . ALA A 1 215 ? -6.136 5.267 7.745 1.00 4.11 249 ALA A N 1
ATOM 1711 C CA . ALA A 1 215 ? -5.712 5.440 6.356 1.00 4.07 249 ALA A CA 1
ATOM 1712 C C . ALA A 1 215 ? -5.047 4.137 5.955 1.00 3.82 249 ALA A C 1
ATOM 1713 O O . ALA A 1 215 ? -4.077 3.759 6.578 1.00 6.69 249 ALA A O 1
ATOM 1715 N N . ASP A 1 216 ? -5.592 3.406 4.969 1.00 3.50 250 ASP A N 1
ATOM 1716 C CA . ASP A 1 216 ? -5.017 2.108 4.649 1.00 3.45 250 ASP A CA 1
ATOM 1717 C C . ASP A 1 216 ? -4.931 1.888 3.141 1.00 3.08 250 ASP A C 1
ATOM 1718 O O . ASP A 1 216 ? -5.653 2.517 2.370 1.00 3.77 250 ASP A O 1
ATOM 1723 N N . LYS A 1 217 ? -4.081 0.928 2.766 1.00 2.98 251 LYS A N 1
ATOM 1724 C CA . LYS A 1 217 ? -4.057 0.400 1.420 1.00 2.87 251 LYS A CA 1
ATOM 1725 C C . LYS A 1 217 ? -3.913 -1.116 1.496 1.00 2.77 251 LYS A C 1
ATOM 1726 O O . LYS A 1 217 ? -2.963 -1.633 2.080 1.00 2.95 251 LYS A O 1
ATOM 1732 N N . THR A 1 218 ? -4.844 -1.816 0.848 1.00 3.06 252 THR A N 1
ATOM 1733 C CA . THR A 1 218 ? -4.889 -3.262 0.798 1.00 2.95 252 THR A CA 1
ATOM 1734 C C . THR A 1 218 ? -4.051 -3.825 -0.355 1.00 2.86 252 THR A C 1
ATOM 1735 O O . THR A 1 218 ? -3.729 -3.133 -1.338 1.00 3.20 252 THR A O 1
ATOM 1739 N N . GLY A 1 219 ? -3.749 -5.118 -0.250 1.00 3.06 253 GLY A N 1
ATOM 1740 C CA . GLY A 1 219 ? -3.205 -5.884 -1.350 1.00 3.42 253 GLY A CA 1
ATOM 1741 C C . GLY A 1 219 ? -3.741 -7.298 -1.361 1.00 3.23 253 GLY A C 1
ATOM 1742 O O . GLY A 1 219 ? -4.144 -7.826 -0.317 1.00 3.45 253 GLY A O 1
ATOM 1743 N N . ALA A 1 220 ? -3.692 -7.901 -2.539 1.00 3.57 254 ALA A N 1
ATOM 1744 C CA . ALA A 1 220 ? -4.131 -9.264 -2.782 1.00 3.89 254 ALA A CA 1
ATOM 1745 C C . ALA A 1 220 ? -3.292 -9.816 -3.927 1.00 3.75 254 ALA A C 1
ATOM 1746 O O . ALA A 1 220 ? -3.133 -9.160 -4.958 1.00 4.92 254 ALA A O 1
ATOM 1748 N N . GLY A 1 221 ? -2.779 -11.023 -3.770 1.00 4.30 255 GLY A N 1
ATOM 1749 C CA . GLY A 1 221 ? -1.963 -11.610 -4.834 1.00 4.79 255 GLY A CA 1
ATOM 1750 C C . GLY A 1 221 ? -1.930 -13.110 -4.751 1.00 4.46 255 GLY A C 1
ATOM 1751 O O . GLY A 1 221 ? -2.693 -13.752 -4.014 1.00 5.24 255 GLY A O 1
ATOM 1752 N N . SER A 1 222 ? -1.030 -13.703 -5.539 1.00 4.83 256 SER A N 1
ATOM 1753 C CA A SER A 1 222 ? -0.916 -15.154 -5.583 0.70 4.98 256 SER A CA 1
ATOM 1754 C CA B SER A 1 222 ? -0.901 -15.150 -5.597 0.30 5.10 256 SER A CA 1
ATOM 1755 C C . SER A 1 222 ? -0.428 -15.695 -4.242 1.00 4.24 256 SER A C 1
ATOM 1756 O O . SER A 1 222 ? 0.043 -14.945 -3.386 1.00 4.94 256 SER A O 1
ATOM 1761 N N . TYR A 1 223 ? -0.561 -17.006 -4.062 1.00 4.27 257 TYR A N 1
ATOM 1762 C CA . TYR A 1 223 ? -0.271 -17.646 -2.767 1.00 4.51 257 TYR A CA 1
ATOM 1763 C C . TYR A 1 223 ? -1.142 -17.037 -1.673 1.00 4.01 257 TYR A C 1
ATOM 1764 O O . TYR A 1 223 ? -0.721 -16.922 -0.522 1.00 4.46 257 TYR A O 1
ATOM 1773 N N . ALA A 1 224 ? -2.383 -16.679 -2.017 1.00 3.88 258 ALA A N 1
ATOM 1774 C CA . ALA A 1 224 ? -3.308 -16.084 -1.046 1.00 4.02 258 ALA A CA 1
ATOM 1775 C C . ALA A 1 224 ? -2.636 -14.917 -0.328 1.00 3.74 258 ALA A C 1
ATOM 1776 O O . ALA A 1 224 ? -2.896 -14.683 0.856 1.00 4.72 258 ALA A O 1
ATOM 1778 N N . THR A 1 225 ? -1.839 -14.143 -1.050 1.00 3.58 259 THR A N 1
ATOM 1779 C CA . THR A 1 225 ? -1.249 -12.970 -0.440 1.00 3.61 259 THR A CA 1
ATOM 1780 C C . THR A 1 225 ? -2.359 -11.999 -0.098 1.00 3.40 259 THR A C 1
ATOM 1781 O O . THR A 1 225 ? -3.181 -11.655 -0.955 1.00 4.23 259 THR A O 1
ATOM 1785 N N . ARG A 1 226 ? -2.386 -11.559 1.152 1.00 3.30 260 ARG A N 1
ATOM 1786 C CA . ARG A 1 226 ? -3.448 -10.671 1.613 1.00 3.13 260 ARG A CA 1
ATOM 1787 C C . ARG A 1 226 ? -2.834 -9.721 2.636 1.00 2.87 260 ARG A C 1
ATOM 1788 O O . ARG A 1 226 ? -2.388 -10.142 3.707 1.00 3.27 260 ARG A O 1
ATOM 1796 N N . ASN A 1 227 ? -2.783 -8.441 2.255 1.00 2.69 261 ASN A N 1
ATOM 1797 C CA . ASN A 1 227 ? -2.001 -7.454 2.967 1.00 2.67 261 ASN A CA 1
ATOM 1798 C C . ASN A 1 227 ? -2.836 -6.220 3.273 1.00 2.76 261 ASN A C 1
ATOM 1799 O O . ASN A 1 227 ? -3.769 -5.877 2.522 1.00 3.02 261 ASN A O 1
ATOM 1804 N N . ASP A 1 228 ? -2.440 -5.491 4.305 1.00 2.61 262 ASP A N 1
ATOM 1805 C CA . ASP A 1 228 ? -2.991 -4.168 4.539 1.00 2.82 262 ASP A CA 1
ATOM 1806 C C . ASP A 1 228 ? -1.922 -3.371 5.271 1.00 2.81 262 ASP A C 1
ATOM 1807 O O . ASP A 1 228 ? -1.338 -3.863 6.246 1.00 3.31 262 ASP A O 1
ATOM 1812 N N . ILE A 1 229 ? -1.672 -2.146 4.800 1.00 2.76 263 ILE A N 1
ATOM 1813 C CA . ILE A 1 229 ? -0.770 -1.233 5.493 1.00 2.82 263 ILE A CA 1
ATOM 1814 C C . ILE A 1 229 ? -1.549 0.021 5.840 1.00 2.86 263 ILE A C 1
ATOM 1815 O O . ILE A 1 229 ? -2.397 0.474 5.057 1.00 3.42 263 ILE A O 1
ATOM 1820 N N . ALA A 1 230 ? -1.285 0.576 7.015 1.00 3.02 264 ALA A N 1
ATOM 1821 C CA . ALA A 1 230 ? -2.138 1.642 7.528 1.00 3.36 264 ALA A CA 1
ATOM 1822 C C . ALA A 1 230 ? -1.404 2.577 8.471 1.00 3.30 264 ALA A C 1
ATOM 1823 O O . ALA A 1 230 ? -0.447 2.200 9.157 1.00 3.61 264 ALA A O 1
ATOM 1825 N N . ILE A 1 231 ? -1.958 3.786 8.544 1.00 3.52 265 ILE A N 1
ATOM 1826 C CA . ILE A 1 231 ? -1.734 4.706 9.654 1.00 3.86 265 ILE A CA 1
ATOM 1827 C C . ILE A 1 231 ? -3.038 4.804 10.417 1.00 4.22 265 ILE A C 1
ATOM 1828 O O . ILE A 1 231 ? -4.126 4.883 9.826 1.00 4.80 265 ILE A O 1
ATOM 1833 N N . LEU A 1 232 ? -2.941 4.760 11.747 1.00 4.62 266 LEU A N 1
ATOM 1834 C CA . LEU A 1 232 ? -4.077 4.774 12.663 1.00 5.32 266 LEU A CA 1
ATOM 1835 C C . LEU A 1 232 ? -3.946 5.984 13.571 1.00 5.38 266 LEU A C 1
ATOM 1836 O O . LEU A 1 232 ? -2.870 6.251 14.097 1.00 6.15 266 LEU A O 1
ATOM 1841 N N . TRP A 1 233 ? -5.061 6.677 13.787 1.00 5.86 267 TRP A N 1
ATOM 1842 C CA . TRP A 1 233 ? -5.099 7.822 14.704 1.00 6.68 267 TRP A CA 1
ATOM 1843 C C . TRP A 1 233 ? -6.126 7.550 15.802 1.00 7.60 267 TRP A C 1
ATOM 1844 O O . TRP A 1 233 ? -7.337 7.745 15.605 1.00 9.11 267 TRP A O 1
ATOM 1855 N N . PRO A 1 234 ? -5.660 7.060 16.962 1.00 8.80 268 PRO A N 1
ATOM 1856 C CA . PRO A 1 234 ? -6.555 6.956 18.127 1.00 10.27 268 PRO A CA 1
ATOM 1857 C C . PRO A 1 234 ? -6.977 8.362 18.576 1.00 12.44 268 PRO A C 1
ATOM 1858 O O . PRO A 1 234 ? -6.157 9.280 18.502 1.00 15.35 268 PRO A O 1
ATOM 1862 N N . PRO A 1 235 ? -8.225 8.535 19.063 1.00 15.01 269 PRO A N 1
ATOM 1863 C CA . PRO A 1 235 ? -8.683 9.889 19.401 1.00 17.85 269 PRO A CA 1
ATOM 1864 C C . PRO A 1 235 ? -7.819 10.585 20.435 1.00 21.00 269 PRO A C 1
ATOM 1865 O O . PRO A 1 235 ? -7.620 11.797 20.347 1.00 29.97 269 PRO A O 1
ATOM 1869 N N . ASN A 1 236 ? -7.286 9.843 21.396 1.00 22.32 270 ASN A N 1
ATOM 1870 C CA . ASN A 1 236 ? -6.499 10.495 22.443 1.00 30.29 270 ASN A CA 1
ATOM 1871 C C . ASN A 1 236 ? -5.087 9.965 22.527 1.00 31.05 270 ASN A C 1
ATOM 1872 O O . ASN A 1 236 ? -4.506 9.883 23.609 1.00 38.94 270 ASN A O 1
ATOM 1877 N N . GLY A 1 237 ? -4.520 9.639 21.372 1.00 26.54 271 GLY A N 1
ATOM 1878 C CA . GLY A 1 237 ? -3.205 9.053 21.352 1.00 20.89 271 GLY A CA 1
ATOM 1879 C C . GLY A 1 237 ? -2.353 9.453 20.171 1.00 15.97 271 GLY A C 1
ATOM 1880 O O . GLY A 1 237 ? -2.761 10.216 19.297 1.00 18.89 271 GLY A O 1
ATOM 1881 N N . ASP A 1 238 ? -1.147 8.925 20.171 1.00 13.42 272 ASP A N 1
ATOM 1882 C CA . ASP A 1 238 ? -0.216 9.157 19.088 1.00 11.66 272 ASP A CA 1
ATOM 1883 C C . ASP A 1 238 ? -0.554 8.238 17.898 1.00 9.21 272 ASP A C 1
ATOM 1884 O O . ASP A 1 238 ? -1.026 7.118 18.092 1.00 9.55 272 ASP A O 1
ATOM 1889 N N . PRO A 1 239 ? -0.246 8.681 16.662 1.00 7.99 273 PRO A N 1
ATOM 1890 C CA . PRO A 1 239 ? -0.476 7.809 15.503 1.00 7.03 273 PRO A CA 1
ATOM 1891 C C . PRO A 1 239 ? 0.307 6.520 15.612 1.00 6.03 273 PRO A C 1
ATOM 1892 O O . PRO A 1 239 ? 1.409 6.473 16.159 1.00 6.92 273 PRO A O 1
ATOM 1896 N N . ILE A 1 240 ? -0.273 5.471 15.040 1.00 5.59 274 ILE A N 1
ATOM 1897 C CA . ILE A 1 240 ? 0.321 4.150 14.995 1.00 5.69 274 ILE A CA 1
ATOM 1898 C C . ILE A 1 240 ? 0.483 3.759 13.533 1.00 4.60 274 ILE A C 1
ATOM 1899 O O . ILE A 1 240 ? -0.406 3.966 12.721 1.00 5.53 274 ILE A O 1
ATOM 1904 N N . VAL A 1 241 ? 1.631 3.189 13.201 1.00 4.34 275 VAL A N 1
ATOM 1905 C CA . VAL A 1 241 ? 1.848 2.612 11.879 1.00 4.02 275 VAL A CA 1
ATOM 1906 C C . VAL A 1 241 ? 1.654 1.104 11.999 1.00 3.61 275 VAL A C 1
ATOM 1907 O O . VAL A 1 241 ? 2.177 0.494 12.939 1.00 4.70 275 VAL A O 1
ATOM 1911 N N . LEU A 1 242 ? 0.948 0.498 11.049 1.00 3.49 276 LEU A N 1
ATOM 1912 C CA . LEU A 1 242 ? 0.664 -0.937 11.131 1.00 3.65 276 LEU A CA 1
ATOM 1913 C C . LEU A 1 242 ? 0.747 -1.545 9.731 1.00 3.46 276 LEU A C 1
ATOM 1914 O O . LEU A 1 242 ? 0.003 -1.139 8.835 1.00 4.27 276 LEU A O 1
ATOM 1919 N N . ALA A 1 243 ? 1.615 -2.538 9.566 1.00 3.34 277 ALA A N 1
ATOM 1920 C CA . ALA A 1 243 ? 1.699 -3.304 8.338 1.00 3.22 277 ALA A CA 1
ATOM 1921 C C . ALA A 1 243 ? 1.446 -4.770 8.669 1.00 3.41 277 ALA A C 1
ATOM 1922 O O . ALA A 1 243 ? 2.123 -5.328 9.534 1.00 4.02 277 ALA A O 1
ATOM 1924 N N . ILE A 1 244 ? 0.498 -5.378 7.962 1.00 3.23 278 ILE A N 1
ATOM 1925 C CA . ILE A 1 244 ? 0.176 -6.780 8.126 1.00 3.42 278 ILE A CA 1
ATOM 1926 C C . ILE A 1 244 ? 0.165 -7.419 6.747 1.00 3.06 278 ILE A C 1
ATOM 1927 O O . ILE A 1 244 ? -0.611 -7.023 5.877 1.00 3.71 278 ILE A O 1
ATOM 1932 N N . LEU A 1 245 ? 1.038 -8.407 6.577 1.00 3.09 279 LEU A N 1
ATOM 1933 C CA . LEU A 1 245 ? 1.182 -9.135 5.320 1.00 3.02 279 LEU A CA 1
ATOM 1934 C C . LEU A 1 245 ? 0.886 -10.608 5.590 1.00 3.17 279 LEU A C 1
ATOM 1935 O O . LEU A 1 245 ? 1.077 -11.075 6.710 1.00 3.81 279 LEU A O 1
ATOM 1940 N N . SER A 1 246 ? 0.443 -11.333 4.576 1.00 3.24 280 SER A N 1
ATOM 1941 C CA . SER A 1 246 ? 0.164 -12.748 4.789 1.00 3.63 280 SER A CA 1
ATOM 1942 C C . SER A 1 246 ? 0.229 -13.498 3.475 1.00 3.50 280 SER A C 1
ATOM 1943 O O . SER A 1 246 ? 0.051 -12.906 2.398 1.00 3.83 280 SER A O 1
ATOM 1946 N N . ASN A 1 247 ? 0.409 -14.816 3.572 1.00 3.67 281 ASN A N 1
ATOM 1947 C CA . ASN A 1 247 ? 0.316 -15.703 2.434 1.00 3.67 281 ASN A CA 1
ATOM 1948 C C . ASN A 1 247 ? 0.048 -17.134 2.943 1.00 3.91 281 ASN A C 1
ATOM 1949 O O . ASN A 1 247 ? -0.017 -17.387 4.145 1.00 4.28 281 ASN A O 1
ATOM 1954 N N . ARG A 1 248 ? -0.158 -18.038 1.990 1.00 3.98 282 ARG A N 1
ATOM 1955 C CA . ARG A 1 248 ? -0.468 -19.440 2.260 1.00 4.37 282 ARG A CA 1
ATOM 1956 C C . ARG A 1 248 ? 0.340 -20.323 1.304 1.00 5.12 282 ARG A C 1
ATOM 1957 O O . ARG A 1 248 ? 0.922 -19.847 0.333 1.00 5.80 282 ARG A O 1
ATOM 1965 N N . THR A 1 249 ? 0.302 -21.631 1.542 1.00 6.17 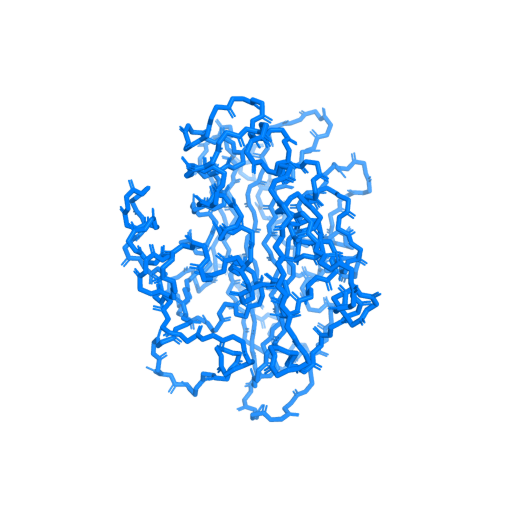283 THR A N 1
ATOM 1966 C CA . THR A 1 249 ? 1.127 -22.560 0.779 1.00 7.19 283 THR A CA 1
ATOM 1967 C C . THR A 1 249 ? 0.827 -22.604 -0.709 1.00 6.27 283 THR A C 1
ATOM 1968 O O . THR A 1 249 ? 1.757 -22.589 -1.518 1.00 7.13 283 THR A O 1
ATOM 1972 N N . GLU A 1 250 ? -0.435 -22.750 -1.085 1.00 6.33 284 GLU A N 1
ATOM 1973 C CA . GLU A 1 250 ? -0.754 -23.010 -2.485 1.00 6.68 284 GLU A CA 1
ATOM 1974 C C . GLU A 1 250 ? -0.880 -21.728 -3.287 1.00 6.05 284 GLU A C 1
ATOM 1975 O O . GLU A 1 250 ? -1.514 -20.757 -2.852 1.00 5.93 284 GLU A O 1
ATOM 1981 N N . LYS A 1 251 ? -0.346 -21.759 -4.510 1.00 6.48 285 LYS A N 1
ATOM 1982 C CA A LYS A 1 251 ? -0.394 -20.608 -5.401 0.60 6.43 285 LYS A CA 1
ATOM 1983 C CA B LYS A 1 251 ? -0.397 -20.607 -5.393 0.40 6.46 285 LYS A CA 1
ATOM 1984 C C . LYS A 1 251 ? -1.818 -20.093 -5.594 1.00 6.03 285 LYS A C 1
ATOM 1985 O O . LYS A 1 251 ? -2.026 -18.880 -5.676 1.00 5.91 285 LYS A O 1
ATOM 1996 N N . ASP A 1 252 ? -2.780 -21.019 -5.693 1.00 6.20 286 ASP A N 1
ATOM 1997 C CA A ASP A 1 252 ? -4.170 -20.681 -5.959 0.60 6.40 286 ASP A CA 1
ATOM 1998 C CA B ASP A 1 252 ? -4.157 -20.643 -5.960 0.40 6.42 286 ASP A CA 1
ATOM 1999 C C . ASP A 1 252 ? -5.046 -20.654 -4.713 1.00 6.08 286 ASP A C 1
ATOM 2000 O O . ASP A 1 252 ? -6.274 -20.628 -4.834 1.00 6.77 286 ASP A O 1
ATOM 2009 N N . ALA A 1 253 ? -4.446 -20.638 -3.532 1.00 5.90 287 ALA A N 1
ATOM 2010 C CA . ALA A 1 253 ? -5.226 -20.584 -2.309 1.00 5.92 287 ALA A CA 1
ATOM 2011 C C . ALA A 1 253 ? -5.999 -19.283 -2.203 1.00 5.10 287 ALA A C 1
ATOM 2012 O O . ALA A 1 253 ? -5.633 -18.263 -2.805 1.00 6.01 287 ALA A O 1
ATOM 2014 N N . GLU A 1 254 ? -7.040 -19.285 -1.370 1.00 5.25 288 GLU A N 1
ATOM 2015 C CA . GLU A 1 254 ? -7.870 -18.117 -1.138 1.00 4.85 288 GLU A CA 1
ATOM 2016 C C . GLU A 1 254 ? -7.625 -17.546 0.248 1.00 4.57 288 GLU A C 1
ATOM 2017 O O . GLU A 1 254 ? -7.567 -18.273 1.234 1.00 7.25 288 GLU A O 1
ATOM 2023 N N . TYR A 1 255 ? -7.473 -16.233 0.316 1.00 4.73 289 TYR A N 1
ATOM 2024 C CA . TYR A 1 255 ? -7.244 -15.584 1.605 1.00 4.59 289 TYR A CA 1
ATOM 2025 C C . TYR A 1 255 ? -8.553 -15.381 2.372 1.00 4.71 289 TYR A C 1
ATOM 2026 O O . TYR A 1 255 ? -9.668 -15.474 1.806 1.00 5.61 289 TYR A O 1
ATOM 2035 N N . ASN A 1 256 ? -8.387 -15.089 3.652 1.00 4.96 290 ASN A N 1
ATOM 2036 C CA . ASN A 1 256 ? -9.486 -14.811 4.569 1.00 5.01 290 ASN A CA 1
ATOM 2037 C C . ASN A 1 256 ? -9.228 -13.475 5.229 1.00 4.90 290 ASN A C 1
ATOM 2038 O O . ASN A 1 256 ? -8.271 -13.330 6.002 1.00 5.47 290 ASN A O 1
ATOM 2043 N N . ASP A 1 257 ? -10.047 -12.479 4.936 1.00 5.13 291 ASP A N 1
ATOM 2044 C CA . ASP A 1 257 ? -9.860 -11.134 5.473 1.00 5.19 291 ASP A CA 1
ATOM 2045 C C . ASP A 1 257 ? -9.827 -11.135 7.004 1.00 4.97 291 ASP A C 1
ATOM 2046 O O . ASP A 1 257 ? -9.176 -10.271 7.604 1.00 5.32 291 ASP A O 1
ATOM 2051 N N . LYS A 1 258 ? -10.541 -12.075 7.624 1.00 5.23 292 LYS A N 1
ATOM 2052 C CA . LYS A 1 258 ? -10.605 -12.104 9.079 1.00 5.69 292 LYS A CA 1
ATOM 2053 C C . LYS A 1 258 ? -9.246 -12.332 9.722 1.00 5.30 292 LYS A C 1
ATOM 2054 O O . LYS A 1 258 ? -9.010 -11.903 10.847 1.00 6.02 292 LYS A O 1
ATOM 2060 N N . LEU A 1 259 ? -8.330 -13.000 9.019 1.00 5.06 293 LEU A N 1
ATOM 2061 C CA . LEU A 1 259 ? -6.950 -13.137 9.525 1.00 5.31 293 LEU A CA 1
ATOM 2062 C C . LEU A 1 259 ? -6.326 -11.773 9.788 1.00 4.88 293 LEU A C 1
ATOM 2063 O O . LEU A 1 259 ? -5.675 -11.541 10.811 1.00 5.09 293 LEU A O 1
ATOM 2068 N N . ILE A 1 260 ? -6.508 -10.861 8.839 1.00 4.30 294 ILE A N 1
ATOM 2069 C CA . ILE A 1 260 ? -5.873 -9.555 8.938 1.00 4.23 294 ILE A CA 1
ATOM 2070 C C . ILE A 1 260 ? -6.558 -8.734 10.045 1.00 4.31 294 ILE A C 1
ATOM 2071 O O . ILE A 1 260 ? -5.883 -8.064 10.835 1.00 4.68 294 ILE A O 1
ATOM 2076 N N . ALA A 1 261 ? -7.890 -8.768 10.104 1.00 4.64 295 ALA A N 1
ATOM 2077 C CA . ALA A 1 261 ? -8.605 -8.087 11.181 1.00 4.72 295 ALA A CA 1
ATOM 2078 C C . ALA A 1 261 ? -8.140 -8.599 12.543 1.00 4.93 295 ALA A C 1
ATOM 2079 O O . ALA A 1 261 ? -7.881 -7.797 13.461 1.00 5.30 295 ALA A O 1
ATOM 2081 N N . GLU A 1 262 ? -8.040 -9.914 12.713 1.00 5.04 296 GLU A N 1
ATOM 2082 C CA A GLU A 1 262 ? -7.647 -10.459 14.018 0.60 5.10 296 GLU A CA 1
ATOM 2083 C CA B GLU A 1 262 ? -7.625 -10.460 14.013 0.40 5.17 296 GLU A CA 1
ATOM 2084 C C . GLU A 1 262 ? -6.182 -10.125 14.321 1.00 4.85 296 GLU A C 1
ATOM 2085 O O . GLU A 1 262 ? -5.839 -9.875 15.483 1.00 5.72 296 GLU A O 1
ATOM 2096 N N . ALA A 1 263 ? -5.321 -10.123 13.313 1.00 4.61 297 ALA A N 1
ATOM 2097 C CA . ALA A 1 263 ? -3.933 -9.767 13.552 1.00 4.85 297 ALA A CA 1
ATOM 2098 C C . ALA A 1 263 ? -3.817 -8.299 13.963 1.00 4.40 297 ALA A C 1
ATOM 2099 O O . ALA A 1 263 ? -3.007 -7.954 14.830 1.00 4.98 297 ALA A O 1
ATOM 2101 N N . ALA A 1 264 ? -4.628 -7.432 13.375 1.00 4.46 298 ALA A N 1
ATOM 2102 C CA . ALA A 1 264 ? -4.642 -6.018 13.758 1.00 4.56 298 ALA A CA 1
ATOM 2103 C C . ALA A 1 264 ? -5.093 -5.864 15.208 1.00 5.06 298 ALA A C 1
ATOM 2104 O O . ALA A 1 264 ? -4.498 -5.097 15.981 1.00 5.63 298 ALA A O 1
ATOM 2106 N N . LYS A 1 265 ? -6.151 -6.592 15.571 1.00 5.45 299 LYS A N 1
ATOM 2107 C CA A LYS A 1 265 ? -6.650 -6.563 16.943 0.70 5.72 299 LYS A CA 1
ATOM 2108 C CA B LYS A 1 265 ? -6.652 -6.577 16.942 0.30 5.77 299 LYS A CA 1
ATOM 2109 C C . LYS A 1 265 ? -5.553 -6.995 17.929 1.00 5.58 299 LYS A C 1
ATOM 2110 O O . LYS A 1 265 ? -5.364 -6.373 18.988 1.00 6.25 299 LYS A O 1
ATOM 2121 N N . GLN A 1 266 ? -4.803 -8.034 17.581 1.00 5.37 300 GLN A N 1
ATOM 2122 C CA . GLN A 1 266 ? -3.714 -8.488 18.441 1.00 5.62 300 GLN A CA 1
ATOM 2123 C C . GLN A 1 266 ? -2.580 -7.469 18.504 1.00 5.41 300 GLN A C 1
ATOM 2124 O O . GLN A 1 266 ? -2.009 -7.269 19.573 1.00 6.28 300 GLN A O 1
ATOM 2130 N N . ALA A 1 267 ? -2.230 -6.864 17.375 1.00 5.38 301 ALA A N 1
ATOM 2131 C CA . ALA A 1 267 ? -1.174 -5.872 17.390 1.00 5.73 301 ALA A CA 1
ATOM 2132 C C . ALA A 1 267 ? -1.505 -4.714 18.323 1.00 5.93 301 ALA A C 1
ATOM 2133 O O . ALA A 1 267 ? -0.666 -4.259 19.105 1.00 6.78 301 ALA A O 1
ATOM 2135 N N . VAL A 1 268 ? -2.733 -4.226 18.245 1.00 6.36 302 VAL A N 1
ATOM 2136 C CA . VAL A 1 268 ? -3.196 -3.172 19.170 1.00 7.65 302 VAL A CA 1
ATOM 2137 C C . VAL A 1 268 ? -3.117 -3.633 20.625 1.00 6.92 302 VAL A C 1
ATOM 2138 O O . VAL A 1 268 ? -2.686 -2.885 21.506 1.00 7.89 302 VAL A O 1
ATOM 2142 N N . LYS A 1 269 ? -3.567 -4.857 20.875 1.00 6.62 303 LYS A N 1
ATOM 2143 C CA . LYS A 1 269 ? -3.575 -5.422 22.234 1.00 7.42 303 LYS A CA 1
ATOM 2144 C C . LYS A 1 269 ? -2.162 -5.510 22.813 1.00 6.81 303 LYS A C 1
ATOM 2145 O O . LYS A 1 269 ? -1.928 -5.184 23.979 1.00 7.91 303 LYS A O 1
ATOM 2151 N N . THR A 1 270 ? -1.212 -5.933 21.996 1.00 6.59 304 THR A N 1
ATOM 2152 C CA . THR A 1 270 ? 0.158 -6.060 22.469 1.00 6.68 304 THR A CA 1
ATOM 2153 C C . THR A 1 270 ? 0.797 -4.680 22.659 1.00 6.27 304 THR A C 1
ATOM 2154 O O . THR A 1 270 ? 1.484 -4.460 23.653 1.00 6.99 304 THR A O 1
ATOM 2158 N N . LEU A 1 271 ? 0.560 -3.751 21.742 1.00 6.86 305 LEU A N 1
ATOM 2159 C CA . LEU A 1 271 ? 1.109 -2.411 21.893 1.00 7.78 305 LEU A CA 1
ATOM 2160 C C . LEU A 1 271 ? 0.647 -1.768 23.203 1.00 7.83 305 LEU A C 1
ATOM 2161 O O . LEU A 1 271 ? 1.408 -1.046 23.835 1.00 10.04 305 LEU A O 1
ATOM 2166 N N . LYS A 1 272 ? -0.603 -2.017 23.600 1.00 7.72 306 LYS A N 1
ATOM 2167 C CA . LYS A 1 272 ? -1.188 -1.482 24.832 1.00 9.02 306 LYS A CA 1
ATOM 2168 C C . LYS A 1 272 ? -0.344 -1.830 26.044 1.00 8.17 306 LYS A C 1
ATOM 2169 O O . LYS A 1 272 ? -0.238 -1.057 26.984 1.00 10.09 306 LYS A O 1
ATOM 2175 N N . ILE A 1 273 ? 0.214 -3.032 26.072 1.00 7.79 307 ILE A N 1
ATOM 2176 C CA . ILE A 1 273 ? 0.888 -3.533 27.273 1.00 7.86 307 ILE A CA 1
ATOM 2177 C C . ILE A 1 273 ? 1.992 -2.614 27.766 1.00 8.47 307 ILE A C 1
ATOM 2178 O O . ILE A 1 273 ? 2.145 -2.401 28.976 1.00 10.04 307 ILE A O 1
ATOM 2183 N N . THR A 1 274 ? 2.774 -2.105 26.825 1.00 8.54 308 THR A N 1
ATOM 2184 C CA . THR A 1 274 ? 3.985 -1.361 27.163 1.00 9.20 308 THR A CA 1
ATOM 2185 C C . THR A 1 274 ? 3.816 0.127 26.982 1.00 10.44 308 THR A C 1
ATOM 2186 O O . THR A 1 274 ? 4.770 0.868 27.161 1.00 13.26 308 THR A O 1
ATOM 2190 N N . ARG A 1 275 ? 2.608 0.589 26.682 1.00 11.39 309 ARG A N 1
ATOM 2191 C CA . ARG A 1 275 ? 2.358 2.005 26.619 1.00 13.77 309 ARG A CA 1
ATOM 2192 C C . ARG A 1 275 ? 2.027 2.521 28.024 1.00 18.58 309 ARG A C 1
ATOM 2193 O O . ARG A 1 275 ? 0.874 2.480 28.451 1.00 22.52 309 ARG A O 1
#